Protein AF-A0A813LZS2-F1 (afdb_monomer_lite)

Organism: Polarella glacialis (NCBI:txid89957)

Structure (mmCIF, N/CA/C/O backbone):
data_AF-A0A813LZS2-F1
#
_entry.id   AF-A0A813LZS2-F1
#
loop_
_atom_site.group_PDB
_atom_site.id
_atom_site.type_symbol
_atom_site.label_atom_id
_atom_site.label_alt_id
_atom_site.label_comp_id
_atom_site.label_asym_id
_atom_site.label_entity_id
_atom_site.label_seq_id
_atom_site.pdbx_PDB_ins_code
_atom_site.Cartn_x
_atom_site.Cartn_y
_atom_site.Cartn_z
_atom_site.occupancy
_atom_site.B_iso_or_equiv
_atom_site.auth_seq_id
_atom_site.auth_comp_id
_atom_site.auth_asym_id
_atom_site.auth_atom_id
_atom_site.pdbx_PDB_model_num
ATOM 1 N N . GLN A 1 1 ? -30.091 51.915 21.809 1.00 53.81 1 GLN A N 1
ATOM 2 C CA . GLN A 1 1 ? -29.036 51.343 20.939 1.00 53.81 1 GLN A CA 1
ATOM 3 C C . GLN A 1 1 ? -28.231 50.218 21.604 1.00 53.81 1 GLN A C 1
ATOM 5 O O . GLN A 1 1 ? -27.895 49.275 20.907 1.00 53.81 1 GLN A O 1
ATOM 10 N N . GLN A 1 2 ? -27.993 50.216 22.926 1.00 44.44 2 GLN A N 1
ATOM 11 C CA . GLN A 1 2 ? -27.317 49.085 23.601 1.00 44.44 2 GLN A CA 1
ATOM 12 C C . GLN A 1 2 ? -28.156 47.794 23.728 1.00 44.44 2 GLN A C 1
ATOM 14 O O . GLN A 1 2 ? -27.587 46.711 23.781 1.00 44.44 2 GLN A O 1
ATOM 19 N N . GLN A 1 3 ? -29.492 47.869 23.704 1.00 44.66 3 GLN A N 1
ATOM 20 C CA . GLN A 1 3 ? -30.349 46.673 23.801 1.00 44.66 3 GLN A CA 1
ATOM 21 C C . GLN A 1 3 ? -30.484 45.876 22.489 1.00 44.66 3 GLN A C 1
ATOM 23 O O . GLN A 1 3 ? -30.820 44.698 22.532 1.00 44.66 3 GLN A O 1
ATOM 28 N N . GLN A 1 4 ? -30.169 46.464 21.329 1.00 48.25 4 GLN A N 1
ATOM 29 C CA . GLN A 1 4 ? -30.218 45.748 20.042 1.00 48.25 4 GLN A CA 1
ATOM 30 C C . GLN A 1 4 ? -28.981 44.874 19.785 1.00 48.25 4 GLN A C 1
ATOM 32 O O . GLN A 1 4 ? -29.069 43.916 19.024 1.00 48.25 4 GLN A O 1
ATOM 37 N N . TYR A 1 5 ? -27.855 45.132 20.459 1.00 46.12 5 TYR A N 1
ATOM 38 C CA . TYR A 1 5 ? -26.647 44.312 20.313 1.00 46.12 5 TYR A CA 1
ATOM 39 C C . TYR A 1 5 ? -26.724 42.973 21.065 1.00 46.12 5 TYR A C 1
ATOM 41 O O . TYR A 1 5 ? -26.114 41.999 20.632 1.00 46.12 5 TYR A O 1
ATOM 49 N N . GLN A 1 6 ? -27.507 42.879 22.146 1.00 48.16 6 GLN A N 1
ATOM 50 C CA . GLN A 1 6 ? -27.628 41.631 22.914 1.00 48.16 6 GLN A CA 1
ATOM 51 C C . GLN A 1 6 ? -28.519 40.579 22.239 1.00 48.16 6 GLN A C 1
ATOM 53 O O . GLN A 1 6 ? -28.281 39.386 22.413 1.00 48.16 6 GLN A O 1
ATOM 58 N N . GLN A 1 7 ? -29.487 40.981 21.410 1.00 49.16 7 GLN A N 1
ATOM 59 C CA . GLN A 1 7 ? -30.315 40.021 20.667 1.00 49.16 7 GLN A CA 1
ATOM 60 C C . GLN A 1 7 ? -29.602 39.408 19.454 1.00 49.16 7 GLN A C 1
ATOM 62 O O . GLN A 1 7 ? -29.970 38.320 19.019 1.00 49.16 7 GLN A O 1
ATOM 67 N N . GLN A 1 8 ? -28.547 40.040 18.932 1.00 47.62 8 GLN A N 1
ATOM 68 C CA . GLN A 1 8 ? -27.841 39.519 17.758 1.00 47.62 8 GLN A CA 1
ATOM 69 C C . GLN A 1 8 ? -26.833 38.405 18.103 1.00 47.62 8 GLN A C 1
ATOM 71 O O . GLN A 1 8 ? -26.522 37.576 17.248 1.00 47.62 8 GLN A O 1
ATOM 76 N N . GLN A 1 9 ? -26.392 38.304 19.364 1.00 47.56 9 GLN A N 1
ATOM 77 C CA . GLN A 1 9 ? -25.478 37.248 19.832 1.00 47.56 9 GLN A CA 1
ATOM 78 C C . GLN A 1 9 ? -26.157 35.908 20.162 1.00 47.56 9 GLN A C 1
ATOM 80 O O . GLN A 1 9 ? -25.471 34.894 20.253 1.00 47.56 9 GLN A O 1
ATOM 85 N N . GLN A 1 10 ? -27.488 35.858 20.284 1.00 49.31 10 GLN A N 1
ATOM 86 C CA . GLN A 1 10 ? -28.225 34.610 20.548 1.00 49.31 10 GLN A CA 1
ATOM 87 C C . GLN A 1 10 ? -28.621 33.833 19.280 1.00 49.31 10 GLN A C 1
ATOM 89 O O . GLN A 1 10 ? -29.252 32.785 19.376 1.00 49.31 10 GLN A O 1
ATOM 94 N N . SER A 1 11 ? -28.224 34.303 18.092 1.00 45.28 11 SER A N 1
ATOM 95 C CA . SER A 1 11 ? -28.520 33.638 16.812 1.00 45.28 11 SER A CA 1
ATOM 96 C C . SER A 1 11 ? -27.378 32.771 16.268 1.00 45.28 11 SER A C 1
ATOM 98 O O . SER A 1 11 ? -27.462 32.282 15.140 1.00 45.28 11 SER A O 1
ATOM 100 N N . ILE A 1 12 ? -26.318 32.532 17.056 1.00 51.19 12 ILE A N 1
ATOM 101 C CA . ILE A 1 12 ? -25.311 31.530 16.692 1.00 51.19 12 ILE A CA 1
ATOM 102 C C . ILE A 1 12 ? -25.979 30.159 16.791 1.00 51.19 12 ILE A C 1
ATOM 104 O O . ILE A 1 12 ? -26.155 29.587 17.8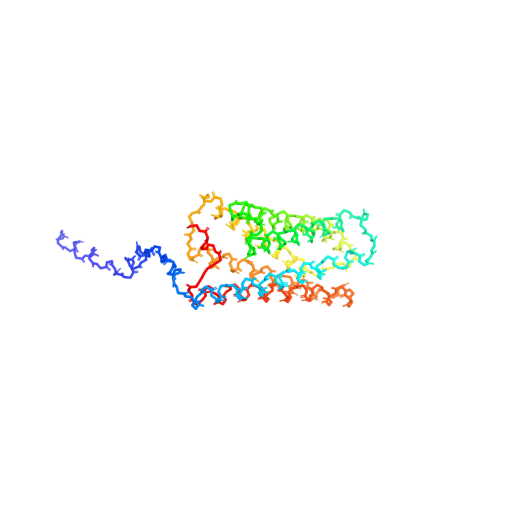63 1.00 51.19 12 ILE A O 1
ATOM 108 N N . SER A 1 13 ? -26.407 29.701 15.619 1.00 46.88 13 SER A N 1
ATOM 109 C CA . SER A 1 13 ? -27.117 28.462 15.360 1.00 46.88 13 SER A CA 1
ATOM 110 C C . SER A 1 13 ? -26.559 27.289 16.183 1.00 46.88 13 SER A C 1
ATOM 112 O O . SER A 1 13 ? -25.344 27.054 16.153 1.00 46.88 13 SER A O 1
ATOM 114 N N . PRO A 1 14 ? -27.410 26.483 16.850 1.00 48.38 14 PRO A N 1
ATOM 115 C CA . PRO A 1 14 ? -26.986 25.244 17.507 1.00 48.38 14 PRO A CA 1
ATOM 116 C C . PRO A 1 14 ? -26.311 24.244 16.544 1.00 48.38 14 PRO A C 1
ATOM 118 O O . PRO A 1 14 ? -25.670 23.298 16.995 1.00 48.38 14 PRO A O 1
ATOM 121 N N . ALA A 1 15 ? -26.354 24.488 15.227 1.00 46.78 15 ALA A N 1
ATOM 122 C CA . ALA A 1 15 ? -25.576 23.758 14.227 1.00 46.78 15 ALA A CA 1
ATOM 123 C C . ALA A 1 15 ? -24.044 23.903 14.389 1.00 46.78 15 ALA A C 1
ATOM 125 O O . ALA A 1 15 ? -23.313 22.983 14.032 1.00 46.78 15 ALA A O 1
ATOM 126 N N . LEU A 1 16 ? -23.542 25.008 14.961 1.00 44.19 16 LEU A N 1
ATOM 127 C CA . LEU A 1 16 ? -22.104 25.189 15.241 1.00 44.19 16 LEU A CA 1
ATOM 128 C C . LEU A 1 16 ? -21.673 24.556 16.575 1.00 44.19 16 LEU A C 1
ATOM 130 O O . LEU A 1 16 ? -20.536 24.104 16.701 1.00 44.19 16 LEU A O 1
ATOM 134 N N . LEU A 1 17 ? -22.590 24.440 17.540 1.00 45.09 17 LEU A N 1
ATOM 135 C CA . LEU A 1 17 ? -22.365 23.718 18.801 1.00 45.09 17 LEU A CA 1
ATOM 136 C C . LEU A 1 17 ? -22.471 22.190 18.636 1.00 45.09 17 LEU A C 1
ATOM 138 O O . LEU A 1 17 ? -21.839 21.451 19.387 1.00 45.09 17 LEU A O 1
ATOM 142 N N . GLY A 1 18 ? -23.176 21.706 17.607 1.00 39.19 18 GLY A N 1
ATOM 143 C CA . GLY A 1 18 ? -23.220 20.284 17.237 1.00 39.19 18 GLY A CA 1
ATOM 144 C C . GLY A 1 18 ? -21.894 19.715 16.708 1.00 39.19 18 GLY A C 1
ATOM 145 O O . GLY A 1 18 ? -21.723 18.501 16.661 1.00 39.19 18 GLY A O 1
ATOM 146 N N . LEU A 1 19 ? -20.925 20.568 16.351 1.00 42.09 19 LEU A N 1
ATOM 147 C CA . LEU A 1 19 ? -19.584 20.148 15.923 1.00 42.09 19 LEU A CA 1
ATOM 148 C C . LEU A 1 19 ? -18.563 20.078 17.071 1.00 42.09 19 LEU A C 1
ATOM 150 O O . LEU A 1 19 ? -17.468 19.560 16.858 1.00 42.09 19 LEU A O 1
ATOM 154 N N . SER A 1 20 ? -18.904 20.566 18.272 1.00 41.06 20 SER A N 1
ATOM 155 C CA . SER A 1 20 ? -17.979 20.657 19.416 1.00 41.06 20 SER A CA 1
ATOM 156 C C . SER A 1 20 ? -18.187 19.576 20.489 1.00 41.06 20 SER A C 1
ATOM 158 O O . SER A 1 20 ? -17.452 19.545 21.476 1.00 41.06 20 SER A O 1
ATOM 160 N N . ARG A 1 21 ? -19.151 18.670 20.300 1.00 41.66 21 ARG A N 1
ATOM 161 C CA . ARG A 1 21 ? -19.375 17.494 21.155 1.00 41.66 21 ARG A CA 1
ATOM 162 C C . ARG A 1 21 ? -19.548 16.238 20.302 1.00 41.66 21 ARG A C 1
ATOM 164 O O . ARG A 1 21 ? -20.554 15.548 20.369 1.00 41.66 21 ARG A O 1
ATOM 171 N N . MET A 1 22 ? -18.548 15.934 19.480 1.00 41.34 22 MET A N 1
ATOM 172 C CA . MET A 1 22 ? -18.275 14.525 19.206 1.00 41.34 22 MET A CA 1
ATOM 173 C C . MET A 1 22 ? -17.427 14.054 20.374 1.00 41.34 22 MET A C 1
ATOM 175 O O . MET A 1 22 ? -16.207 14.214 20.368 1.00 41.34 22 MET A O 1
ATOM 179 N N . GLU A 1 23 ? -18.095 13.551 21.412 1.00 42.69 23 GLU A N 1
ATOM 180 C CA . GLU A 1 23 ? -17.428 12.631 22.324 1.00 42.69 23 GLU A CA 1
ATOM 181 C C . GLU A 1 23 ? -16.717 11.571 21.469 1.00 42.69 23 GLU A C 1
ATOM 183 O O . GLU A 1 23 ? -17.233 11.209 20.403 1.00 42.69 23 GLU A O 1
ATOM 188 N N . PRO A 1 24 ? -15.516 11.114 21.858 1.00 42.81 24 PRO A N 1
ATOM 189 C CA . PRO A 1 24 ? -14.933 9.954 21.214 1.00 42.81 24 PRO A CA 1
ATOM 190 C C . PRO A 1 24 ? -15.978 8.842 21.316 1.00 42.81 24 PRO A C 1
ATOM 192 O O . PRO A 1 24 ? -16.276 8.382 22.415 1.00 42.81 24 PRO A O 1
ATOM 195 N N . GLU A 1 25 ? -16.595 8.469 20.191 1.00 49.25 25 GLU A N 1
ATOM 196 C CA . GLU A 1 25 ? -17.358 7.231 20.093 1.00 49.25 25 GLU A CA 1
ATOM 197 C C . GLU A 1 25 ? -16.343 6.123 20.357 1.00 49.25 25 GLU A C 1
ATOM 199 O O . GLU A 1 25 ? -15.643 5.659 19.459 1.00 49.25 25 GLU A O 1
ATOM 204 N N . ILE A 1 26 ? -16.182 5.785 21.634 1.00 52.28 26 ILE A N 1
ATOM 205 C CA . ILE A 1 26 ? -15.452 4.612 22.068 1.00 52.28 26 ILE A CA 1
ATOM 206 C C . ILE A 1 26 ? -16.232 3.463 21.448 1.00 52.28 26 ILE A C 1
ATOM 208 O O . ILE A 1 26 ? -17.396 3.233 21.789 1.00 52.28 26 ILE A O 1
ATOM 212 N N . TYR A 1 27 ? -15.617 2.819 20.460 1.00 53.81 27 TYR A N 1
ATOM 213 C CA . TYR A 1 27 ? -16.156 1.638 19.814 1.00 53.81 27 TYR A CA 1
ATOM 214 C C . TYR A 1 27 ? -16.632 0.677 20.907 1.00 53.81 27 TYR A C 1
ATOM 216 O O . TYR A 1 27 ? -15.846 0.282 21.766 1.00 53.81 27 TYR A O 1
ATOM 224 N N . LYS A 1 28 ? -17.929 0.340 20.922 1.00 53.88 28 LYS A N 1
ATOM 225 C CA . LYS A 1 28 ? -18.456 -0.691 21.825 1.00 53.88 28 LYS A CA 1
ATOM 226 C C . LYS A 1 28 ? -17.867 -2.029 21.386 1.00 53.88 28 LYS A C 1
ATOM 228 O O . LYS A 1 28 ? -18.427 -2.719 20.540 1.00 53.88 28 LYS A O 1
ATOM 233 N N . GLN A 1 29 ? -16.702 -2.350 21.934 1.00 55.56 29 GLN A N 1
ATOM 234 C CA . GLN A 1 29 ? -15.867 -3.495 21.571 1.00 55.56 29 GLN A CA 1
ATOM 235 C C . GLN A 1 29 ? -16.431 -4.835 22.086 1.00 55.56 29 GLN A C 1
ATOM 237 O O . GLN A 1 29 ? -15.907 -5.899 21.759 1.00 55.56 29 GLN A O 1
ATOM 242 N N . ASP A 1 30 ? -17.540 -4.778 22.831 1.00 63.59 30 ASP A N 1
ATOM 243 C CA . ASP A 1 30 ? -18.188 -5.919 23.482 1.00 63.59 30 ASP A CA 1
ATOM 244 C C . ASP A 1 30 ? -19.232 -6.637 22.609 1.00 63.59 30 ASP A C 1
ATOM 246 O O . ASP A 1 30 ? -19.851 -7.596 23.067 1.00 63.59 30 ASP A O 1
ATOM 250 N N . ASP A 1 31 ? -19.463 -6.205 21.362 1.00 80.19 31 ASP A N 1
ATOM 251 C CA . ASP A 1 31 ? -20.359 -6.927 20.451 1.00 80.19 31 ASP A CA 1
ATOM 252 C C . ASP A 1 31 ? -19.613 -8.093 19.757 1.00 80.19 31 ASP A C 1
ATOM 254 O O . ASP A 1 31 ? -18.766 -7.857 18.885 1.00 80.19 31 ASP A O 1
ATOM 258 N N . PRO A 1 32 ? -19.931 -9.367 20.067 1.00 83.94 32 PRO A N 1
ATOM 259 C CA . PRO A 1 32 ? -19.298 -10.525 19.432 1.00 83.94 32 PRO A CA 1
ATOM 260 C C . PRO A 1 32 ? -19.588 -10.625 17.924 1.00 83.94 32 PRO A C 1
ATOM 262 O O . PRO A 1 32 ? -18.878 -11.324 17.194 1.00 83.94 32 PRO A O 1
ATOM 265 N N . ALA A 1 33 ? -20.629 -9.962 17.413 1.00 85.69 33 ALA A N 1
ATOM 266 C CA . ALA A 1 33 ? -20.834 -9.822 15.974 1.00 85.69 33 ALA A CA 1
ATOM 267 C C . ALA A 1 33 ? -19.817 -8.849 15.357 1.00 85.69 33 ALA A C 1
ATOM 269 O O . ALA A 1 33 ? -19.267 -9.147 14.295 1.00 85.69 33 ALA A O 1
ATOM 270 N N . MET A 1 34 ? -19.515 -7.741 16.041 1.00 84.44 34 MET A N 1
ATOM 271 C CA . MET A 1 34 ? -18.517 -6.764 15.599 1.00 84.44 34 MET A CA 1
ATOM 272 C C . MET A 1 34 ? -17.102 -7.346 15.630 1.00 84.44 34 MET A C 1
ATOM 274 O O . MET A 1 34 ? -16.354 -7.162 14.676 1.00 84.44 34 MET A O 1
ATOM 278 N N . GLN A 1 35 ? -16.756 -8.127 16.658 1.00 83.31 35 GLN A N 1
ATOM 279 C CA . GLN A 1 35 ? -15.462 -8.821 16.721 1.00 83.31 35 GLN A CA 1
ATOM 280 C C . GLN A 1 35 ? -15.278 -9.808 15.560 1.00 83.31 35 GLN A C 1
ATOM 282 O O . GLN A 1 35 ? -14.237 -9.814 14.910 1.00 83.31 35 GLN A O 1
ATOM 287 N N . ARG A 1 36 ? -16.308 -10.605 15.236 1.00 86.06 36 ARG A N 1
ATOM 288 C CA . ARG A 1 36 ? -16.253 -11.523 14.084 1.00 86.06 36 ARG A CA 1
ATOM 289 C C . ARG A 1 36 ? -16.102 -10.783 12.762 1.00 86.06 36 ARG A C 1
ATOM 291 O O . ARG A 1 36 ? -15.331 -11.220 11.911 1.00 86.06 36 ARG A O 1
ATOM 298 N N . LEU A 1 37 ? -16.833 -9.683 12.590 1.00 86.25 37 LEU A N 1
ATOM 299 C CA . LEU A 1 37 ? -16.716 -8.841 11.405 1.00 86.25 37 LEU A CA 1
ATOM 300 C C . LEU A 1 37 ? -15.306 -8.251 11.279 1.00 86.25 37 LEU A C 1
ATOM 302 O O . LEU A 1 37 ? -14.751 -8.265 10.185 1.00 86.25 37 LEU A O 1
ATOM 306 N N . HIS A 1 38 ? -14.739 -7.771 12.387 1.00 85.31 38 HIS A N 1
ATOM 307 C CA . HIS A 1 38 ? -13.380 -7.237 12.457 1.00 85.31 38 HIS A CA 1
ATOM 308 C C . HIS A 1 38 ? -12.366 -8.278 11.971 1.00 85.31 38 HIS A C 1
ATOM 310 O O . HIS A 1 38 ? -11.706 -8.062 10.961 1.00 85.31 38 HIS A O 1
ATOM 316 N N . THR A 1 39 ? -12.379 -9.480 12.555 1.00 84.88 39 THR A N 1
ATOM 317 C CA . THR A 1 39 ? -11.496 -10.580 12.134 1.00 84.88 39 THR A CA 1
ATOM 318 C C . THR A 1 39 ? -11.666 -10.957 10.659 1.00 84.88 39 THR A C 1
ATOM 320 O O . THR A 1 39 ? -10.684 -11.206 9.965 1.00 84.88 39 THR A O 1
ATOM 323 N N . GLN A 1 40 ? -12.902 -11.011 10.153 1.00 89.06 40 GLN A N 1
ATOM 324 C CA . GLN A 1 40 ? -13.149 -11.316 8.740 1.00 89.06 40 GLN A CA 1
ATOM 325 C C . GLN A 1 40 ? -12.559 -10.249 7.816 1.00 89.06 40 GLN A C 1
ATOM 327 O O . GLN A 1 40 ? -11.939 -10.589 6.808 1.00 89.06 40 GLN A O 1
ATOM 332 N N . VAL A 1 41 ? -12.741 -8.972 8.155 1.00 90.06 41 VAL A N 1
ATOM 333 C CA . VAL A 1 41 ? -12.199 -7.854 7.378 1.00 90.06 41 VAL A CA 1
ATOM 334 C C . VAL A 1 41 ? -10.675 -7.846 7.424 1.00 90.06 41 VAL A C 1
ATOM 336 O O . VAL A 1 41 ? -10.063 -7.705 6.367 1.00 90.06 41 VAL A O 1
ATOM 339 N N . ASP A 1 42 ? -10.069 -8.076 8.590 1.00 86.50 42 ASP A N 1
ATOM 340 C CA . ASP A 1 42 ? -8.615 -8.179 8.751 1.00 86.50 42 ASP A CA 1
ATOM 341 C C . ASP A 1 42 ? -8.029 -9.257 7.835 1.00 86.50 42 ASP A C 1
ATOM 343 O O . ASP A 1 42 ? -7.064 -9.003 7.113 1.00 86.50 42 ASP A O 1
ATOM 347 N N . ILE A 1 43 ? -8.646 -10.445 7.806 1.00 89.94 43 ILE A N 1
ATOM 348 C CA . ILE A 1 43 ? -8.212 -11.556 6.948 1.00 89.94 43 ILE A CA 1
ATOM 349 C C . ILE A 1 43 ? -8.302 -11.166 5.471 1.00 89.94 43 ILE A C 1
ATOM 351 O O . ILE A 1 43 ? -7.337 -11.348 4.729 1.00 89.94 43 ILE A O 1
ATOM 355 N N . VAL A 1 44 ? -9.440 -10.620 5.029 1.00 93.75 44 VAL A N 1
ATOM 356 C CA . VAL A 1 44 ? -9.628 -10.236 3.621 1.00 93.75 44 VAL A CA 1
ATOM 357 C C . VAL A 1 44 ? -8.636 -9.146 3.224 1.00 93.75 44 VAL A C 1
ATOM 359 O O . VAL A 1 44 ? -7.991 -9.265 2.181 1.00 93.75 44 VAL A O 1
ATOM 362 N N . MET A 1 45 ? -8.473 -8.119 4.059 1.00 93.19 45 MET A N 1
ATOM 363 C CA . MET A 1 45 ? -7.539 -7.024 3.817 1.00 93.19 45 MET A CA 1
ATOM 364 C C . MET A 1 45 ? -6.102 -7.538 3.716 1.00 93.19 45 MET A C 1
ATOM 366 O O . MET A 1 45 ? -5.400 -7.218 2.758 1.00 93.19 45 MET A O 1
ATOM 370 N N . LEU A 1 46 ? -5.683 -8.390 4.651 1.00 92.25 46 LEU A N 1
ATOM 371 C CA . LEU A 1 46 ? -4.345 -8.964 4.677 1.00 92.25 46 LEU A CA 1
ATOM 372 C C . LEU A 1 46 ? -4.066 -9.850 3.456 1.00 92.25 46 LEU A C 1
ATOM 374 O O . LEU A 1 46 ? -3.001 -9.733 2.844 1.00 92.25 46 LEU A O 1
ATOM 378 N N . CYS A 1 47 ? -5.004 -10.723 3.080 1.00 95.62 47 CYS A N 1
ATOM 379 C CA . CYS A 1 47 ? -4.876 -11.556 1.886 1.00 95.62 47 CYS A CA 1
ATOM 380 C C . CYS A 1 47 ? -4.776 -10.698 0.620 1.00 95.62 47 CYS A C 1
ATOM 382 O O . CYS A 1 47 ? -3.917 -10.947 -0.227 1.00 95.62 47 CYS A O 1
ATOM 384 N N . ALA A 1 48 ? -5.616 -9.667 0.514 1.00 97.06 48 ALA A N 1
ATOM 385 C CA . ALA A 1 48 ? -5.621 -8.754 -0.617 1.00 97.06 48 ALA A CA 1
ATOM 386 C C . ALA A 1 48 ? -4.298 -7.975 -0.714 1.00 97.06 48 ALA A C 1
ATOM 388 O O . ALA A 1 48 ? -3.656 -7.973 -1.760 1.00 97.06 48 ALA A O 1
ATOM 389 N N . TRP A 1 49 ? -3.814 -7.392 0.382 1.00 95.56 49 TRP A N 1
ATOM 390 C CA . TRP A 1 49 ? -2.553 -6.644 0.386 1.00 95.56 49 TRP A CA 1
ATOM 391 C C . TRP A 1 49 ? -1.322 -7.528 0.202 1.00 95.56 49 TRP A C 1
ATOM 393 O O . TRP A 1 49 ? -0.370 -7.109 -0.450 1.00 95.56 49 TRP A O 1
ATOM 403 N N . THR A 1 50 ? -1.359 -8.775 0.673 1.00 96.69 50 THR A N 1
ATOM 404 C CA . THR A 1 50 ? -0.298 -9.753 0.398 1.00 96.69 50 THR A CA 1
ATOM 405 C C . THR A 1 50 ? -0.264 -10.110 -1.086 1.00 96.69 50 THR A C 1
ATOM 407 O O . THR A 1 50 ? 0.798 -10.073 -1.705 1.00 96.69 50 THR A O 1
ATOM 410 N N . LYS A 1 51 ? -1.421 -10.410 -1.692 1.00 96.88 51 LYS A N 1
ATOM 411 C CA . LYS A 1 51 ? -1.507 -10.672 -3.135 1.00 96.88 51 LYS A CA 1
ATOM 412 C C . LYS A 1 51 ? -1.056 -9.461 -3.952 1.00 96.88 51 LYS A C 1
ATOM 414 O O . LYS A 1 51 ? -0.311 -9.626 -4.912 1.00 96.88 51 LYS A O 1
ATOM 419 N N . SER A 1 52 ? -1.461 -8.264 -3.535 1.00 96.75 52 SER A N 1
ATOM 420 C CA . SER A 1 52 ? -1.050 -7.002 -4.145 1.00 96.75 52 SER A CA 1
ATOM 421 C C . SER A 1 52 ? 0.472 -6.820 -4.115 1.00 96.75 52 SER A C 1
ATOM 423 O O . SER A 1 52 ? 1.067 -6.557 -5.160 1.00 96.75 52 SER A O 1
ATOM 425 N N . GLY A 1 53 ? 1.118 -7.059 -2.968 1.00 94.62 53 GLY A N 1
ATOM 426 C CA . GLY A 1 53 ? 2.576 -6.991 -2.833 1.00 94.62 53 GLY A CA 1
ATOM 427 C C . GLY A 1 53 ? 3.323 -8.056 -3.648 1.00 94.62 53 GLY A C 1
ATOM 428 O O . GLY A 1 53 ? 4.351 -7.754 -4.252 1.00 94.62 53 GLY A O 1
ATOM 429 N N . LEU A 1 54 ? 2.792 -9.285 -3.726 1.00 94.62 54 LEU A N 1
ATOM 430 C CA . LEU A 1 54 ? 3.354 -10.356 -4.561 1.00 94.62 54 LEU A CA 1
ATOM 431 C C . LEU A 1 54 ? 3.290 -10.010 -6.052 1.00 94.62 54 LEU A C 1
ATOM 433 O O . LEU A 1 54 ? 4.269 -10.197 -6.771 1.00 94.62 54 LEU A O 1
ATOM 437 N N . ASP A 1 55 ? 2.161 -9.475 -6.509 1.00 93.44 55 ASP A N 1
ATOM 438 C CA . ASP A 1 55 ? 2.021 -9.012 -7.887 1.00 93.44 55 ASP A CA 1
ATOM 439 C C . ASP A 1 55 ? 2.933 -7.817 -8.160 1.00 93.44 55 ASP A C 1
ATOM 441 O O . ASP A 1 55 ? 3.584 -7.758 -9.193 1.00 93.44 55 ASP A O 1
ATOM 445 N N . PHE A 1 56 ? 3.045 -6.880 -7.221 1.00 90.44 56 PHE A N 1
ATOM 446 C CA . PHE A 1 56 ? 3.910 -5.715 -7.373 1.00 90.44 56 PHE A CA 1
ATOM 447 C C . PHE A 1 56 ? 5.381 -6.105 -7.598 1.00 90.44 56 PHE A C 1
ATOM 449 O O . PHE A 1 56 ? 6.039 -5.554 -8.483 1.00 90.44 56 PHE A O 1
ATOM 456 N N . ILE A 1 57 ? 5.891 -7.077 -6.832 1.00 90.44 57 ILE A N 1
ATOM 457 C CA . ILE A 1 57 ? 7.294 -7.508 -6.916 1.00 90.44 57 ILE A CA 1
ATOM 458 C C . ILE A 1 57 ? 7.562 -8.491 -8.069 1.00 90.44 57 ILE A C 1
ATOM 460 O O . ILE A 1 57 ? 8.700 -8.598 -8.532 1.00 90.44 57 ILE A O 1
ATOM 464 N N . ALA A 1 58 ? 6.540 -9.198 -8.562 1.00 88.94 58 ALA A N 1
ATOM 465 C CA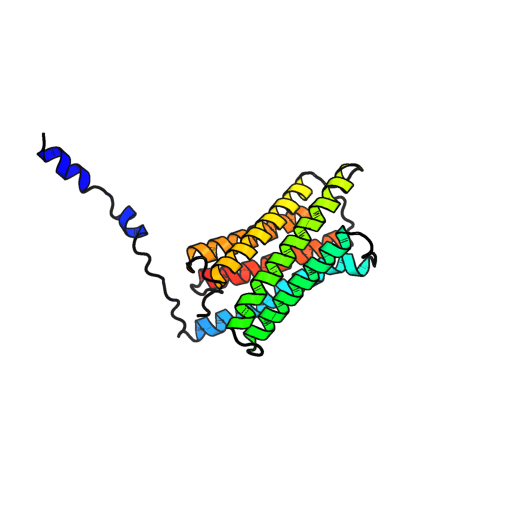 . ALA A 1 58 ? 6.699 -10.267 -9.547 1.00 88.94 58 ALA A CA 1
ATOM 466 C C . ALA A 1 58 ? 7.443 -9.848 -10.834 1.00 88.94 58 ALA A C 1
ATOM 468 O O . ALA A 1 58 ? 8.384 -10.555 -11.199 1.00 88.94 58 ALA A O 1
ATOM 469 N N . PRO A 1 59 ? 7.147 -8.703 -11.488 1.00 82.25 59 PRO A N 1
ATOM 470 C CA . PRO A 1 59 ? 7.864 -8.292 -12.697 1.00 82.25 59 PRO A CA 1
ATOM 471 C C . PRO A 1 59 ? 9.353 -8.046 -12.447 1.00 82.25 59 PRO A C 1
ATOM 473 O O . PRO A 1 59 ? 10.186 -8.337 -13.302 1.00 82.25 59 PRO A O 1
ATOM 476 N N . VAL A 1 60 ? 9.706 -7.561 -11.254 1.00 83.25 60 VAL A N 1
ATOM 477 C CA . VAL A 1 60 ? 11.102 -7.328 -10.866 1.00 83.25 60 VAL A CA 1
ATOM 478 C C . VAL A 1 60 ? 11.847 -8.654 -10.697 1.00 83.25 60 VAL A C 1
ATOM 480 O O . VAL A 1 60 ? 12.989 -8.782 -11.133 1.00 83.25 60 VAL A O 1
ATOM 483 N N . ILE A 1 61 ? 11.192 -9.660 -10.110 1.00 83.81 61 ILE A N 1
ATOM 484 C CA . ILE A 1 61 ? 11.772 -10.993 -9.899 1.00 83.81 61 ILE A CA 1
ATOM 485 C C . ILE A 1 61 ? 11.902 -11.754 -11.224 1.00 83.81 61 ILE A C 1
ATOM 487 O O . ILE A 1 61 ? 12.950 -12.335 -11.494 1.00 83.81 61 ILE A O 1
ATOM 491 N N . TRP A 1 62 ? 10.860 -11.754 -12.060 1.00 82.44 62 TRP A N 1
ATOM 492 C CA . TRP A 1 62 ? 10.848 -12.513 -13.315 1.00 82.44 62 TRP A CA 1
ATOM 493 C C . TRP A 1 62 ? 11.835 -11.986 -14.347 1.00 82.44 62 TRP A C 1
ATOM 495 O O . TRP A 1 62 ? 12.445 -12.780 -15.059 1.00 82.44 62 TRP A O 1
ATOM 505 N N . ASN A 1 63 ? 12.028 -10.667 -14.402 1.00 73.31 63 ASN A N 1
ATOM 506 C CA . ASN A 1 63 ? 12.996 -10.064 -15.312 1.00 73.31 63 ASN A CA 1
ATOM 507 C C . ASN A 1 63 ? 14.451 -10.310 -14.878 1.00 73.31 63 ASN A C 1
ATOM 509 O O . ASN A 1 63 ? 15.365 -9.988 -15.634 1.00 73.31 63 ASN A O 1
ATOM 513 N N . GLY A 1 64 ? 14.684 -10.859 -13.676 1.00 62.84 64 GLY A N 1
ATOM 514 C CA . GLY A 1 64 ? 15.996 -11.306 -13.192 1.00 62.84 64 GLY A CA 1
ATOM 515 C C . GLY A 1 64 ? 17.051 -10.207 -13.022 1.00 62.84 64 GLY A C 1
ATOM 516 O O . GLY A 1 64 ? 18.158 -10.495 -12.576 1.00 62.84 64 GLY A O 1
ATOM 517 N N . ASN A 1 65 ? 16.729 -8.955 -13.353 1.00 63.88 65 ASN A N 1
ATOM 518 C CA . ASN A 1 65 ? 17.675 -7.850 -13.406 1.00 63.88 65 ASN A CA 1
ATOM 519 C C . ASN A 1 65 ? 17.479 -6.887 -12.226 1.00 63.88 65 ASN A C 1
ATOM 521 O O . ASN A 1 65 ? 16.863 -5.822 -12.343 1.00 63.88 65 ASN A O 1
ATOM 525 N N . LEU A 1 66 ? 18.020 -7.284 -11.073 1.00 67.50 66 LEU A N 1
ATOM 526 C CA . LEU A 1 66 ? 18.114 -6.444 -9.873 1.00 67.50 66 LEU A CA 1
ATOM 527 C C . LEU A 1 66 ? 19.313 -5.481 -9.908 1.00 67.50 66 LEU A C 1
ATOM 529 O O . LEU A 1 66 ? 19.490 -4.711 -8.967 1.00 67.50 66 LEU A O 1
ATOM 533 N N . GLU A 1 67 ? 20.138 -5.509 -10.960 1.00 67.06 67 GLU A N 1
ATOM 534 C CA . GLU A 1 67 ? 21.372 -4.713 -11.034 1.00 67.06 67 GLU A CA 1
ATOM 535 C C . GLU A 1 67 ? 21.090 -3.208 -11.194 1.00 67.06 67 GLU A C 1
ATOM 537 O O . GLU A 1 67 ? 21.925 -2.371 -10.853 1.00 67.06 67 GLU A O 1
ATOM 542 N N . GLY A 1 68 ? 19.891 -2.842 -11.661 1.00 77.25 68 GLY A N 1
ATOM 543 C CA . GLY A 1 68 ? 19.445 -1.454 -11.746 1.00 77.25 68 GLY A CA 1
ATOM 544 C C . GLY A 1 68 ? 18.964 -0.896 -10.403 1.00 77.25 68 GLY A C 1
ATOM 545 O O . GLY A 1 68 ? 18.114 -1.494 -9.741 1.00 77.25 68 GLY A O 1
ATOM 546 N N . THR A 1 69 ? 19.417 0.312 -10.045 1.00 83.62 69 THR A N 1
ATOM 547 C CA . THR A 1 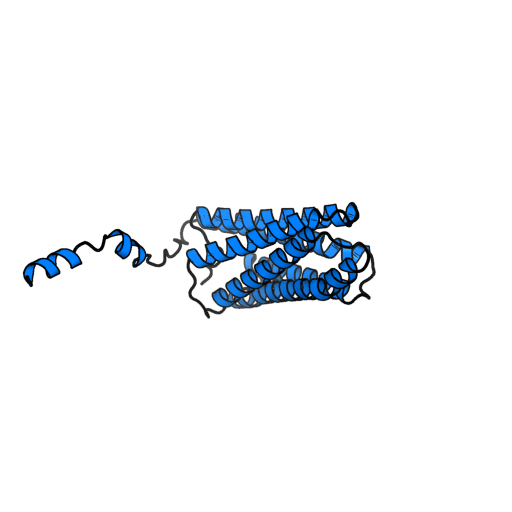69 ? 19.002 1.028 -8.820 1.00 83.62 69 THR A CA 1
ATOM 548 C C . THR A 1 69 ? 17.479 1.113 -8.671 1.00 83.62 69 THR A C 1
ATOM 550 O O . THR A 1 69 ? 16.962 0.956 -7.569 1.00 83.62 69 THR A O 1
ATOM 553 N N . SER A 1 70 ? 16.744 1.313 -9.772 1.00 85.25 70 SER A N 1
ATOM 554 C CA . SER A 1 70 ? 15.275 1.323 -9.747 1.00 85.25 70 SER A CA 1
ATOM 555 C C . SER A 1 70 ? 14.682 -0.049 -9.398 1.00 85.25 70 SER A C 1
ATOM 557 O O . SER A 1 70 ? 13.886 -0.146 -8.463 1.00 85.25 70 SER A O 1
ATOM 559 N N . SER A 1 71 ? 15.123 -1.118 -10.069 1.00 86.44 71 SER A N 1
ATOM 560 C CA . SER A 1 71 ? 14.680 -2.491 -9.795 1.00 86.44 71 SER A CA 1
ATOM 561 C C . SER A 1 71 ? 14.943 -2.889 -8.343 1.00 86.44 71 SER A C 1
ATOM 563 O O . SER A 1 71 ? 14.064 -3.447 -7.688 1.00 86.44 71 SER A O 1
ATOM 565 N N . ALA A 1 72 ? 16.117 -2.551 -7.801 1.00 89.50 72 ALA A N 1
ATOM 566 C CA . ALA A 1 72 ? 16.452 -2.819 -6.405 1.00 89.50 72 ALA A CA 1
ATOM 567 C C . ALA A 1 72 ? 15.531 -2.068 -5.424 1.00 89.50 72 ALA A C 1
ATOM 569 O O . ALA A 1 72 ? 15.098 -2.637 -4.418 1.00 89.50 72 ALA A O 1
ATOM 570 N N . LEU A 1 73 ? 15.188 -0.810 -5.719 1.00 92.31 73 LEU A N 1
ATOM 571 C CA . LEU A 1 73 ? 14.259 -0.013 -4.912 1.00 92.31 73 LEU A CA 1
ATOM 572 C C . LEU A 1 73 ? 12.821 -0.545 -4.987 1.00 92.31 73 LEU A C 1
ATOM 574 O O . LEU A 1 73 ? 12.159 -0.640 -3.953 1.00 92.31 73 LEU A O 1
ATOM 578 N N . MET A 1 74 ? 12.350 -0.954 -6.168 1.00 90.88 74 MET A N 1
ATOM 579 C CA . MET A 1 74 ? 11.041 -1.601 -6.321 1.00 90.88 74 MET A CA 1
ATOM 580 C C . MET A 1 74 ? 10.990 -2.944 -5.581 1.00 90.88 74 MET A C 1
ATOM 582 O O . MET A 1 74 ? 10.046 -3.192 -4.833 1.00 90.88 74 MET A O 1
ATOM 586 N N . ALA A 1 75 ? 12.025 -3.781 -5.705 1.00 92.00 75 ALA A N 1
ATOM 587 C CA . ALA A 1 75 ? 12.125 -5.031 -4.952 1.00 92.00 75 ALA A CA 1
ATOM 588 C C . ALA A 1 75 ? 12.112 -4.782 -3.438 1.00 92.00 75 ALA A C 1
ATOM 590 O O . ALA A 1 75 ? 11.356 -5.426 -2.712 1.00 92.00 75 ALA A O 1
ATOM 591 N N . SER A 1 76 ? 12.893 -3.806 -2.966 1.00 94.19 76 SER A N 1
ATOM 592 C CA . SER A 1 76 ? 12.932 -3.421 -1.550 1.00 94.19 76 SER A CA 1
ATOM 593 C C . SER A 1 76 ? 11.564 -2.954 -1.057 1.00 94.19 76 SER A C 1
ATOM 595 O O . SER A 1 76 ? 11.135 -3.354 0.023 1.00 94.19 76 SER A O 1
ATOM 597 N N . SER A 1 77 ? 10.849 -2.167 -1.866 1.00 95.00 77 SER A N 1
ATOM 598 C CA . SER A 1 77 ? 9.481 -1.744 -1.566 1.00 95.00 77 SER A CA 1
ATOM 599 C C . SER A 1 77 ? 8.538 -2.939 -1.399 1.00 95.00 77 SER A C 1
ATOM 601 O O . SER A 1 77 ? 7.865 -3.048 -0.373 1.00 95.00 77 SER A O 1
ATOM 603 N N . GLY A 1 78 ? 8.554 -3.884 -2.345 1.00 94.12 78 GLY A N 1
ATOM 604 C CA . GLY A 1 78 ? 7.739 -5.098 -2.273 1.00 94.12 78 GLY A CA 1
ATOM 605 C C . GLY A 1 78 ? 8.069 -5.969 -1.056 1.00 94.12 78 GLY A C 1
ATOM 606 O O . GLY A 1 78 ? 7.165 -6.424 -0.359 1.00 94.12 78 GLY A O 1
ATOM 607 N N . VAL A 1 79 ? 9.355 -6.152 -0.741 1.00 95.31 79 VAL A N 1
ATOM 608 C CA . VAL A 1 79 ? 9.796 -6.919 0.438 1.00 95.31 79 VAL A CA 1
ATOM 609 C C . VAL A 1 79 ? 9.336 -6.260 1.736 1.00 95.31 79 VAL A C 1
ATOM 611 O O . VAL A 1 79 ? 8.791 -6.940 2.603 1.00 95.31 79 VAL A O 1
ATOM 614 N N . LEU A 1 80 ? 9.522 -4.945 1.877 1.00 96.56 80 LEU A N 1
ATOM 615 C CA . LEU A 1 80 ? 9.111 -4.202 3.071 1.00 96.56 80 LEU A CA 1
ATOM 616 C C . LEU A 1 80 ? 7.593 -4.229 3.257 1.00 96.56 80 LEU A C 1
ATOM 618 O O . LEU A 1 80 ? 7.110 -4.409 4.374 1.00 96.56 80 LEU A O 1
ATOM 622 N N . TRP A 1 81 ? 6.837 -4.121 2.168 1.00 95.25 81 TRP A N 1
ATOM 623 C CA . TRP A 1 81 ? 5.391 -4.280 2.203 1.00 95.25 81 TRP A CA 1
ATOM 624 C C . TRP A 1 81 ? 4.997 -5.668 2.703 1.00 95.25 81 TRP A C 1
ATOM 626 O O . TRP A 1 81 ? 4.263 -5.770 3.690 1.00 95.25 81 TRP A O 1
ATOM 636 N N . LEU A 1 82 ? 5.503 -6.731 2.073 1.00 96.06 82 LEU A N 1
ATOM 637 C CA . LEU A 1 82 ? 5.191 -8.111 2.453 1.00 96.06 82 LEU A CA 1
ATOM 638 C C . LEU A 1 82 ? 5.613 -8.417 3.894 1.00 96.06 82 LEU A C 1
ATOM 640 O O . LEU A 1 82 ? 4.884 -9.102 4.609 1.00 96.06 82 LEU A O 1
ATOM 644 N N . ALA A 1 83 ? 6.735 -7.859 4.352 1.00 95.25 83 ALA A N 1
ATOM 645 C CA . ALA A 1 83 ? 7.140 -7.921 5.752 1.00 95.25 83 ALA A CA 1
ATOM 646 C C . ALA A 1 83 ? 6.109 -7.240 6.667 1.00 95.25 83 ALA A C 1
ATOM 648 O O . ALA A 1 83 ? 5.757 -7.797 7.703 1.00 95.25 83 ALA A O 1
ATOM 649 N N . GLY A 1 84 ? 5.576 -6.080 6.271 1.00 92.56 84 GLY A N 1
ATOM 650 C CA . GLY A 1 84 ? 4.479 -5.417 6.978 1.00 92.56 84 GLY A CA 1
ATOM 651 C C . GLY A 1 84 ? 3.238 -6.305 7.076 1.00 92.56 84 GLY A C 1
ATOM 652 O O . GLY A 1 84 ? 2.742 -6.522 8.177 1.00 92.56 84 GLY A O 1
ATOM 653 N N . CYS A 1 85 ? 2.807 -6.916 5.966 1.00 92.81 85 CYS A N 1
ATOM 654 C CA . CYS A 1 85 ? 1.706 -7.888 5.962 1.00 92.81 85 CY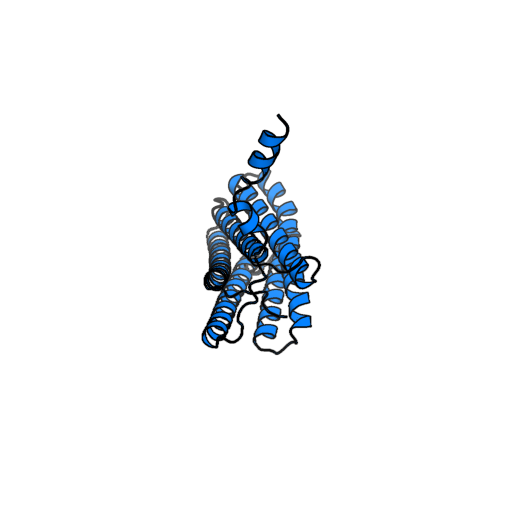S A CA 1
ATOM 655 C C . CYS A 1 85 ? 1.983 -9.078 6.892 1.00 92.81 85 CYS A C 1
ATOM 657 O O . CYS A 1 85 ? 1.113 -9.486 7.657 1.00 92.81 85 CYS A O 1
ATOM 659 N N . PHE A 1 86 ? 3.200 -9.622 6.876 1.00 92.44 86 PHE A N 1
ATOM 660 C CA . PHE A 1 86 ? 3.584 -10.725 7.753 1.00 92.44 86 PHE A CA 1
ATOM 661 C C . PHE A 1 86 ? 3.543 -10.338 9.239 1.00 92.44 86 PHE A C 1
ATOM 663 O O . PHE A 1 86 ? 3.066 -11.116 10.066 1.00 92.44 86 PHE A O 1
ATOM 670 N N . VAL A 1 87 ? 3.988 -9.129 9.590 1.00 89.88 87 VAL A N 1
ATOM 671 C CA . VAL A 1 87 ? 3.874 -8.601 10.957 1.00 89.88 87 VAL A CA 1
ATOM 672 C C . VAL A 1 87 ? 2.404 -8.455 11.353 1.00 89.88 87 VAL A C 1
ATOM 674 O O . VAL A 1 87 ? 2.034 -8.905 12.436 1.00 89.88 87 VAL A O 1
ATOM 677 N N . THR A 1 88 ? 1.553 -7.908 10.477 1.00 86.12 88 THR A N 1
ATOM 678 C CA . THR A 1 88 ? 0.102 -7.817 10.712 1.00 86.12 88 THR A CA 1
ATOM 679 C C . THR A 1 88 ? -0.506 -9.197 10.950 1.00 86.12 88 THR A C 1
ATOM 681 O O . THR A 1 88 ? -1.208 -9.387 11.936 1.00 86.12 88 THR A O 1
ATOM 684 N N . PHE A 1 89 ? -0.172 -10.186 10.115 1.00 88.12 89 PHE A N 1
ATOM 685 C CA . PHE A 1 89 ? -0.612 -11.570 10.293 1.00 88.12 89 PHE A CA 1
ATOM 686 C C . PHE A 1 89 ? -0.236 -12.111 11.673 1.00 88.12 89 PHE A C 1
ATOM 688 O O . PHE A 1 89 ? -1.102 -12.576 12.412 1.00 88.12 89 PHE A O 1
ATOM 695 N N . CYS A 1 90 ? 1.048 -12.014 12.035 1.00 86.81 90 CYS A N 1
ATOM 696 C CA . CYS A 1 90 ? 1.551 -12.490 13.320 1.00 86.81 90 CYS A CA 1
ATOM 697 C C . CYS A 1 90 ? 0.833 -11.821 14.500 1.00 86.81 90 CYS A C 1
ATOM 699 O O . CYS A 1 90 ? 0.614 -12.470 15.522 1.00 86.81 90 CYS A O 1
ATOM 701 N N . ALA A 1 91 ? 0.460 -10.546 14.365 1.00 82.81 91 ALA A N 1
ATOM 702 C CA . ALA A 1 91 ? -0.310 -9.822 15.370 1.00 82.81 91 ALA A CA 1
ATOM 703 C C . ALA A 1 91 ? -1.745 -10.353 15.480 1.00 82.81 91 ALA A C 1
ATOM 705 O O . ALA A 1 91 ? -2.204 -10.652 16.581 1.00 82.81 91 ALA A O 1
ATOM 706 N N . SER A 1 92 ? -2.426 -10.545 14.345 1.00 79.12 92 SER A N 1
ATOM 707 C CA . SER A 1 92 ? -3.801 -11.055 14.293 1.00 79.12 92 SER A CA 1
ATOM 708 C C . SER A 1 92 ? -3.930 -12.474 14.855 1.00 79.12 92 SER A C 1
ATOM 710 O O . SER A 1 92 ? -4.952 -12.804 15.452 1.00 79.12 92 SER A O 1
ATOM 712 N N . VAL A 1 93 ? -2.895 -13.311 14.713 1.00 82.12 93 VAL A N 1
ATOM 713 C CA . VAL A 1 93 ? -2.850 -14.663 15.306 1.00 82.12 93 VAL A CA 1
ATOM 714 C C . VAL A 1 93 ? -2.162 -14.716 16.678 1.00 82.12 93 VAL A C 1
ATOM 716 O O . VAL A 1 93 ? -1.879 -15.803 17.176 1.00 82.12 93 VAL A O 1
ATOM 719 N N . GLN A 1 94 ? -1.891 -13.560 17.296 1.00 81.50 94 GLN A N 1
ATOM 720 C CA . GLN A 1 94 ? -1.308 -13.432 18.641 1.00 81.50 94 GLN A CA 1
ATOM 721 C C . GLN A 1 94 ? 0.081 -14.083 18.816 1.00 81.50 94 GLN A C 1
ATOM 723 O O . GLN A 1 94 ? 0.487 -14.403 19.932 1.00 81.50 94 GLN A O 1
ATOM 728 N N . LEU A 1 95 ? 0.848 -14.251 17.733 1.00 80.38 95 LEU A N 1
ATOM 729 C CA . LEU A 1 95 ? 2.236 -14.736 17.789 1.00 80.38 95 LEU A CA 1
ATOM 730 C C . LEU A 1 95 ? 3.208 -13.663 18.296 1.00 80.38 95 LEU A C 1
ATOM 732 O O . LEU A 1 95 ? 4.253 -13.984 18.861 1.00 80.38 95 LEU A O 1
ATOM 736 N N . ILE A 1 96 ? 2.870 -12.389 18.098 1.00 79.69 96 ILE A N 1
ATOM 737 C CA . ILE A 1 96 ? 3.608 -11.240 18.623 1.00 79.69 96 ILE A CA 1
ATOM 738 C C . ILE A 1 96 ? 2.662 -10.348 19.426 1.00 79.69 96 ILE A C 1
ATOM 740 O O . ILE A 1 96 ? 1.512 -10.137 19.047 1.00 79.69 96 ILE A O 1
ATOM 744 N N . HIS A 1 97 ? 3.145 -9.819 20.550 1.00 72.31 97 HIS A N 1
ATOM 745 C CA . HIS A 1 97 ? 2.353 -8.938 21.407 1.00 72.31 97 HIS A CA 1
ATOM 746 C C . HIS A 1 97 ? 2.050 -7.611 20.690 1.00 72.31 97 HIS A C 1
ATOM 748 O O . HIS A 1 97 ? 2.939 -7.033 20.051 1.00 72.31 97 HIS A O 1
ATOM 754 N N . GLY A 1 98 ? 0.812 -7.118 20.839 1.00 61.28 98 GLY A N 1
ATOM 755 C CA . GLY A 1 98 ? 0.247 -5.999 20.065 1.00 61.28 98 GLY A CA 1
ATOM 756 C C . GLY A 1 98 ? 1.140 -4.759 19.988 1.00 61.28 98 GLY A C 1
ATOM 757 O O . GLY A 1 98 ? 1.400 -4.253 18.901 1.00 61.28 98 GLY A O 1
ATOM 758 N N . THR A 1 99 ? 1.773 -4.371 21.099 1.00 65.25 99 THR A N 1
ATOM 759 C CA . THR A 1 99 ? 2.640 -3.179 21.164 1.00 65.25 99 THR A CA 1
ATOM 760 C C . THR A 1 99 ? 3.871 -3.237 20.258 1.00 65.25 99 THR A C 1
ATOM 762 O O . THR A 1 99 ? 4.413 -2.195 19.886 1.00 65.25 99 THR A O 1
ATOM 765 N N . THR A 1 100 ? 4.348 -4.437 19.914 1.00 69.56 100 THR A N 1
ATOM 766 C CA . THR A 1 100 ? 5.488 -4.610 19.006 1.00 69.56 100 THR A CA 1
ATOM 767 C C . THR A 1 100 ? 5.015 -4.552 17.557 1.00 69.56 100 THR A C 1
ATOM 769 O O . THR A 1 100 ? 5.577 -3.797 16.765 1.00 69.56 100 THR A O 1
ATOM 772 N N . ALA A 1 101 ? 3.945 -5.272 17.217 1.00 70.38 101 ALA A N 1
ATOM 773 C CA . ALA A 1 101 ? 3.380 -5.278 15.869 1.00 70.38 101 ALA A CA 1
ATOM 774 C C . ALA A 1 101 ? 2.911 -3.891 15.410 1.00 70.38 101 ALA A C 1
ATOM 776 O O . ALA A 1 101 ? 3.232 -3.457 14.302 1.00 70.38 101 ALA A O 1
ATOM 777 N N . GLU A 1 102 ? 2.218 -3.180 16.300 1.00 72.56 102 GLU A N 1
ATOM 778 C CA . GLU A 1 102 ? 1.692 -1.835 16.076 1.00 72.56 102 GLU A CA 1
ATOM 779 C C . GLU A 1 102 ? 2.793 -0.846 15.681 1.00 72.56 102 GLU A C 1
ATOM 781 O O . GLU A 1 102 ? 2.581 0.018 14.837 1.00 72.56 102 GLU A O 1
ATOM 786 N N . ARG A 1 103 ? 4.004 -0.982 16.234 1.00 80.25 103 ARG A N 1
ATOM 787 C CA . ARG A 1 103 ? 5.120 -0.077 15.922 1.00 80.25 103 ARG A CA 1
ATOM 788 C C . ARG A 1 103 ? 5.802 -0.404 14.599 1.00 80.25 103 ARG A C 1
ATOM 790 O O . ARG A 1 103 ? 6.238 0.511 13.906 1.00 80.25 103 ARG A O 1
ATOM 797 N N . TRP A 1 104 ? 5.934 -1.686 14.263 1.00 84.81 104 TRP A N 1
ATOM 798 C CA . TRP A 1 104 ? 6.693 -2.116 13.086 1.00 84.81 104 TRP A CA 1
ATOM 799 C C . TRP A 1 104 ? 5.901 -2.003 11.788 1.00 84.81 104 TRP A C 1
ATOM 801 O O . TRP A 1 104 ? 6.459 -1.583 10.779 1.00 84.81 104 TRP A O 1
ATOM 811 N N . MET A 1 105 ? 4.610 -2.331 11.806 1.00 86.12 105 MET A N 1
ATOM 812 C CA . MET A 1 105 ? 3.762 -2.314 10.612 1.00 86.12 105 MET A CA 1
ATOM 813 C C . MET A 1 105 ? 3.772 -0.961 9.865 1.00 86.12 105 MET A C 1
ATOM 815 O O . MET A 1 105 ? 4.120 -0.953 8.681 1.00 86.12 105 MET A O 1
ATOM 819 N N . PRO A 1 106 ? 3.487 0.193 10.504 1.00 86.25 106 PRO A N 1
ATOM 820 C CA . PRO A 1 106 ? 3.479 1.469 9.794 1.00 86.25 106 PRO A CA 1
ATOM 821 C C . PRO A 1 106 ? 4.880 1.904 9.339 1.00 86.25 106 PRO A C 1
ATOM 823 O O . PRO A 1 106 ? 5.000 2.545 8.298 1.00 86.25 106 PRO A O 1
ATOM 826 N N . LEU A 1 107 ? 5.951 1.518 10.050 1.00 89.62 107 LEU A N 1
ATOM 827 C CA . LEU A 1 107 ? 7.331 1.757 9.597 1.00 89.62 107 LEU A CA 1
ATOM 828 C C . LEU A 1 107 ? 7.640 1.004 8.311 1.00 89.62 107 LEU A C 1
ATOM 830 O O . LEU A 1 107 ? 8.209 1.581 7.388 1.00 89.62 107 LEU A O 1
ATOM 834 N N . LEU A 1 108 ? 7.273 -0.275 8.258 1.00 94.25 108 LEU A N 1
ATOM 835 C CA . LEU A 1 108 ? 7.524 -1.127 7.102 1.00 94.25 108 LEU A CA 1
ATOM 836 C C . LEU A 1 108 ? 6.777 -0.608 5.872 1.00 94.25 108 LEU A C 1
ATOM 838 O O . LEU A 1 108 ? 7.365 -0.518 4.798 1.00 94.25 108 LEU A O 1
ATOM 842 N N . TRP A 1 109 ? 5.526 -0.171 6.026 1.00 92.44 109 TRP A N 1
ATOM 843 C CA . TRP A 1 109 ? 4.763 0.409 4.918 1.00 92.44 109 TRP A CA 1
ATOM 844 C C . TRP A 1 109 ? 5.209 1.817 4.527 1.00 92.44 109 TRP A C 1
ATOM 846 O O . TRP A 1 109 ? 5.219 2.128 3.338 1.00 92.44 109 TRP A O 1
ATOM 856 N N . ALA A 1 110 ? 5.649 2.646 5.476 1.00 93.12 110 ALA A N 1
ATOM 857 C CA . ALA A 1 110 ? 6.246 3.942 5.158 1.00 93.12 110 ALA A CA 1
ATOM 858 C C . ALA A 1 110 ? 7.573 3.771 4.403 1.00 93.12 110 ALA A C 1
ATOM 860 O O . ALA A 1 110 ? 7.805 4.440 3.397 1.00 93.12 110 ALA A O 1
ATOM 861 N N . ALA A 1 111 ? 8.420 2.838 4.846 1.00 94.88 111 ALA A N 1
ATOM 862 C CA . ALA A 1 111 ? 9.668 2.503 4.171 1.00 94.88 111 ALA A CA 1
ATOM 863 C C . ALA A 1 111 ? 9.408 1.910 2.777 1.00 94.88 111 ALA A C 1
ATOM 865 O O . ALA A 1 111 ? 10.071 2.303 1.819 1.00 94.88 111 ALA A O 1
ATOM 866 N N . ALA A 1 112 ? 8.399 1.043 2.632 1.00 95.38 112 ALA A N 1
ATOM 867 C CA . ALA A 1 112 ? 7.980 0.519 1.336 1.00 95.38 112 ALA A CA 1
ATOM 868 C C . ALA A 1 112 ? 7.556 1.640 0.374 1.00 95.38 112 ALA A C 1
ATOM 870 O O . ALA A 1 112 ? 8.054 1.703 -0.754 1.00 95.38 112 ALA A O 1
ATOM 871 N N . GLY A 1 113 ? 6.703 2.562 0.830 1.00 93.62 113 GLY A N 1
ATOM 872 C CA . GLY A 1 113 ? 6.281 3.723 0.047 1.00 93.62 113 GLY A CA 1
ATOM 873 C C . GLY A 1 113 ? 7.446 4.653 -0.308 1.00 93.62 113 GLY A C 1
ATOM 874 O O . GLY A 1 113 ? 7.514 5.155 -1.431 1.00 93.62 113 GLY A O 1
ATOM 875 N N . ALA A 1 114 ? 8.408 4.845 0.601 1.00 93.88 114 ALA A N 1
ATOM 876 C CA . ALA A 1 114 ? 9.608 5.642 0.347 1.00 93.88 114 ALA A CA 1
ATOM 877 C C . ALA A 1 114 ? 10.520 4.996 -0.709 1.00 93.88 114 ALA A C 1
ATOM 879 O O . ALA A 1 114 ? 10.961 5.680 -1.632 1.00 93.88 114 ALA A O 1
ATOM 880 N N . CYS A 1 115 ? 10.752 3.681 -0.628 1.00 94.62 115 CYS A N 1
ATOM 881 C CA . CYS A 1 115 ? 11.500 2.935 -1.641 1.00 94.62 115 CYS A CA 1
ATOM 882 C C . CYS A 1 115 ? 10.820 3.016 -3.013 1.00 94.62 115 CYS A C 1
ATOM 884 O O . CYS A 1 115 ? 11.487 3.294 -4.009 1.00 94.62 115 CYS A O 1
ATOM 886 N N . TYR A 1 116 ? 9.495 2.852 -3.070 1.00 93.19 116 TYR A N 1
ATOM 887 C CA . TYR A 1 116 ? 8.753 3.010 -4.319 1.00 93.19 116 TYR A CA 1
ATOM 888 C C . TYR A 1 116 ? 8.873 4.436 -4.869 1.00 93.19 116 TYR A C 1
ATOM 890 O O . TYR A 1 116 ? 9.235 4.620 -6.029 1.00 93.19 116 TYR A O 1
ATOM 898 N N . SER A 1 117 ? 8.684 5.451 -4.026 1.00 93.12 117 SER A N 1
ATOM 899 C CA . SER A 1 117 ? 8.840 6.861 -4.410 1.00 93.12 117 SER A CA 1
ATOM 900 C C . SER A 1 117 ? 10.234 7.153 -4.974 1.00 93.12 117 SER A C 1
ATOM 902 O O . SER A 1 117 ? 10.362 7.827 -5.994 1.00 93.12 117 SER A O 1
ATOM 904 N N . ALA A 1 118 ? 11.280 6.606 -4.349 1.00 90.94 118 ALA A N 1
ATOM 905 C CA . ALA A 1 118 ? 12.654 6.730 -4.823 1.00 90.94 118 ALA A CA 1
ATOM 906 C C . ALA A 1 118 ? 12.886 5.995 -6.155 1.00 90.94 118 ALA A C 1
ATOM 908 O O . ALA A 1 118 ? 13.640 6.473 -6.996 1.00 90.94 118 ALA A O 1
ATOM 909 N N . SER A 1 119 ? 12.221 4.861 -6.401 1.00 90.38 119 SER A N 1
ATOM 910 C CA . SER A 1 119 ? 12.314 4.184 -7.704 1.00 90.38 119 SER A CA 1
ATOM 911 C C . SER A 1 119 ? 11.750 5.047 -8.842 1.00 90.38 119 SER A C 1
ATOM 913 O O . SER A 1 119 ? 12.304 5.074 -9.945 1.00 90.38 119 SER A O 1
ATOM 915 N N . LEU A 1 120 ? 10.701 5.832 -8.568 1.00 87.12 120 LEU A N 1
ATOM 916 C CA . LEU A 1 120 ? 10.076 6.714 -9.555 1.00 87.12 120 LEU A CA 1
ATOM 917 C C . LEU A 1 120 ? 10.971 7.896 -9.944 1.00 87.12 120 LEU A C 1
ATOM 919 O O . LEU A 1 120 ? 10.960 8.299 -11.105 1.00 87.12 120 LEU A O 1
ATOM 923 N N . THR A 1 121 ? 11.770 8.437 -9.019 1.00 84.12 121 THR A N 1
ATOM 924 C CA . THR A 1 121 ? 12.693 9.548 -9.328 1.00 84.12 121 THR A CA 1
ATOM 925 C C . THR A 1 121 ? 13.850 9.125 -10.229 1.00 84.12 121 THR A C 1
ATOM 927 O O . THR A 1 121 ? 14.422 9.969 -10.912 1.00 84.12 121 THR A O 1
ATOM 930 N N . VAL A 1 122 ? 14.165 7.829 -10.270 1.00 80.06 122 VAL A N 1
ATOM 931 C CA . VAL A 1 122 ? 15.157 7.255 -11.187 1.00 80.06 122 VAL A CA 1
ATOM 932 C C . VAL A 1 122 ? 14.513 6.889 -12.530 1.00 80.06 122 VAL A C 1
ATOM 934 O O . VAL A 1 122 ? 15.059 7.207 -13.583 1.00 80.06 122 VAL A O 1
ATOM 937 N N . THR A 1 123 ? 13.336 6.256 -12.500 1.00 74.88 123 THR A N 1
ATOM 938 C CA . THR A 1 123 ? 12.717 5.630 -13.686 1.00 74.88 123 THR A CA 1
ATOM 939 C C . THR A 1 123 ? 12.004 6.628 -14.593 1.00 74.88 123 THR A C 1
ATOM 941 O O . THR A 1 123 ? 12.195 6.606 -15.808 1.00 74.88 123 THR A O 1
ATOM 944 N N . VAL A 1 124 ? 11.194 7.521 -14.015 1.00 70.94 124 VAL A N 1
ATOM 945 C CA . VAL A 1 124 ? 10.323 8.420 -14.790 1.00 70.94 124 VAL A CA 1
ATOM 946 C C . VAL A 1 124 ? 11.133 9.400 -15.654 1.00 70.94 124 VAL A C 1
ATOM 948 O O . VAL A 1 124 ? 10.826 9.518 -16.841 1.00 70.94 124 VAL A O 1
ATOM 951 N N . PRO A 1 125 ? 12.203 10.054 -15.150 1.00 65.06 125 PRO A N 1
ATOM 952 C CA . PRO A 1 125 ? 12.990 10.974 -15.971 1.00 65.06 125 PRO A CA 1
ATOM 953 C C . PRO A 1 125 ? 13.778 10.281 -17.091 1.00 65.06 125 PRO A C 1
ATOM 955 O O . PRO A 1 125 ? 13.902 10.842 -18.177 1.00 65.06 125 PRO A O 1
ATOM 958 N N . GLN A 1 126 ? 14.298 9.068 -16.851 1.00 61.81 126 GLN A N 1
ATOM 959 C CA . GLN A 1 126 ? 15.026 8.301 -17.871 1.00 61.81 126 GLN A CA 1
ATOM 960 C C . GLN A 1 126 ? 14.113 7.869 -19.018 1.00 61.81 126 GLN A C 1
ATOM 962 O O . GLN A 1 126 ? 14.527 7.904 -20.174 1.00 61.81 126 GLN A O 1
ATOM 967 N N . GLN A 1 127 ? 12.870 7.492 -18.717 1.00 61.00 127 GLN A N 1
ATOM 968 C CA . GLN A 1 127 ? 11.931 7.068 -19.750 1.00 61.00 127 GLN A CA 1
ATOM 969 C C . GLN A 1 127 ? 11.370 8.253 -20.547 1.00 61.00 127 GLN A C 1
ATOM 971 O O . GLN A 1 127 ? 11.298 8.165 -21.769 1.00 61.00 127 GLN A O 1
ATOM 976 N N . GLN A 1 128 ? 11.099 9.406 -19.927 1.00 58.88 128 GLN A N 1
ATOM 977 C CA . GLN A 1 128 ? 10.596 10.590 -20.646 1.00 58.88 128 GLN A CA 1
ATOM 978 C C . GLN A 1 128 ? 11.539 11.142 -21.732 1.00 58.88 128 GLN A C 1
ATOM 980 O O . GLN A 1 128 ? 11.082 11.839 -22.636 1.00 58.88 128 GLN A O 1
ATOM 985 N N . GLN A 1 129 ? 12.839 10.835 -21.686 1.00 57.34 129 GLN A N 1
ATOM 986 C CA . GLN A 1 129 ? 13.811 11.310 -22.679 1.00 57.34 129 GLN A CA 1
ATOM 987 C C . GLN A 1 129 ? 13.878 10.462 -23.964 1.00 57.34 129 GLN A C 1
ATOM 989 O O . GLN A 1 129 ? 14.527 10.887 -24.917 1.00 57.34 129 GLN A O 1
ATOM 994 N N . GLY A 1 130 ? 13.221 9.296 -24.019 1.00 53.06 130 GLY A N 1
ATOM 995 C CA . GLY A 1 130 ? 13.419 8.313 -25.095 1.00 53.06 130 GLY A CA 1
ATOM 996 C C . GLY A 1 130 ? 12.153 7.715 -25.714 1.00 53.06 130 GLY A C 1
ATOM 997 O O . GLY A 1 130 ? 12.234 6.593 -26.183 1.00 53.06 130 GLY A O 1
ATOM 998 N N . GLU A 1 131 ? 11.020 8.435 -25.722 1.00 57.56 131 GLU A N 1
ATOM 999 C CA . GLU A 1 131 ? 9.650 7.945 -26.046 1.00 57.56 131 GLU A CA 1
ATOM 1000 C C . GLU A 1 131 ? 8.899 7.263 -24.882 1.00 57.56 131 GLU A C 1
ATOM 1002 O O . GLU A 1 131 ? 7.981 6.472 -25.089 1.00 57.56 131 GLU A O 1
ATOM 1007 N N . GLY A 1 132 ? 9.264 7.550 -23.633 1.00 64.31 132 GLY A N 1
ATOM 1008 C CA . GLY A 1 132 ? 8.686 6.881 -22.468 1.00 64.31 132 GLY A CA 1
ATOM 1009 C C . GLY A 1 132 ? 7.608 7.671 -21.732 1.00 64.31 132 GLY A C 1
ATOM 1010 O O . GLY A 1 132 ? 7.657 8.894 -21.641 1.00 64.31 132 GLY A O 1
ATOM 1011 N N . TRP A 1 133 ? 6.668 6.897 -21.185 1.00 71.56 133 TRP A N 1
ATOM 1012 C CA . TRP A 1 133 ? 5.590 7.231 -20.251 1.00 71.56 133 TRP A CA 1
ATOM 1013 C C . TRP A 1 133 ? 4.766 8.478 -20.567 1.00 71.56 133 TRP A C 1
ATOM 1015 O O . TRP A 1 133 ? 5.225 9.622 -20.515 1.00 71.56 133 TRP A O 1
ATOM 1025 N N . SER A 1 134 ? 3.470 8.259 -20.785 1.00 80.44 134 SER A N 1
ATOM 1026 C CA . SER A 1 134 ? 2.514 9.353 -20.874 1.00 80.44 134 SER A CA 1
ATOM 1027 C C . SER A 1 134 ? 2.567 10.221 -19.612 1.00 80.44 134 SER A C 1
ATOM 1029 O O . SER A 1 134 ? 2.738 9.735 -18.491 1.00 80.44 134 SER A O 1
ATOM 1031 N N . ALA A 1 135 ? 2.357 11.532 -19.775 1.00 82.56 135 ALA A N 1
ATOM 1032 C CA . ALA A 1 135 ? 2.288 12.449 -18.638 1.00 82.56 135 ALA A CA 1
ATOM 1033 C C . ALA A 1 135 ? 1.257 11.981 -17.595 1.00 82.56 135 ALA A C 1
ATOM 1035 O O . ALA A 1 135 ? 1.483 12.115 -16.394 1.00 82.56 135 ALA A O 1
ATOM 1036 N N . LEU A 1 136 ? 0.148 11.390 -18.054 1.00 82.69 136 LEU A N 1
ATOM 1037 C CA . LEU A 1 136 ? -0.899 10.849 -17.195 1.00 82.69 136 LEU A CA 1
ATOM 1038 C C . LEU A 1 136 ? -0.389 9.700 -16.313 1.00 82.69 136 LEU A C 1
ATOM 1040 O O . LEU A 1 136 ? -0.674 9.700 -15.116 1.00 82.69 136 LEU A O 1
ATOM 1044 N N . ALA A 1 137 ? 0.378 8.757 -16.864 1.00 85.31 137 ALA A N 1
ATOM 1045 C CA . ALA A 1 137 ? 0.948 7.659 -16.089 1.00 85.31 137 ALA A CA 1
ATOM 1046 C C . ALA A 1 137 ? 1.963 8.158 -15.055 1.00 85.31 137 ALA A C 1
ATOM 1048 O O . ALA A 1 137 ? 1.905 7.750 -13.894 1.00 85.31 137 ALA A O 1
ATOM 1049 N N . SER A 1 138 ? 2.825 9.111 -15.427 1.00 85.62 138 SER A N 1
ATOM 1050 C CA . SER A 1 138 ? 3.772 9.729 -14.490 1.00 85.62 138 SER A CA 1
ATOM 1051 C C . SER A 1 138 ? 3.053 10.423 -13.330 1.00 85.62 138 SER A C 1
ATOM 1053 O O . SER A 1 138 ? 3.376 10.179 -12.167 1.00 85.62 138 SER A O 1
ATOM 1055 N N . TRP A 1 139 ? 2.034 11.242 -13.622 1.00 89.00 139 TRP A N 1
ATOM 1056 C CA . TRP A 1 139 ? 1.218 11.890 -12.590 1.00 89.00 139 TRP A CA 1
ATOM 1057 C C . TRP A 1 139 ? 0.497 10.880 -11.703 1.00 89.00 139 TRP A C 1
ATOM 1059 O O . TRP A 1 139 ? 0.440 11.070 -10.490 1.00 89.00 139 TRP A O 1
ATOM 1069 N N . SER A 1 140 ? -0.006 9.795 -12.290 1.00 92.62 140 SER A N 1
ATOM 1070 C CA . SER A 1 140 ? -0.683 8.727 -11.553 1.00 92.62 140 SER A CA 1
ATOM 1071 C C . SER A 1 140 ? 0.275 8.018 -10.590 1.00 92.62 140 SER A C 1
ATOM 1073 O O . SER A 1 140 ? -0.074 7.817 -9.429 1.00 92.62 140 SER A O 1
ATOM 1075 N N . CYS A 1 141 ? 1.515 7.746 -11.011 1.00 89.94 141 CYS A N 1
ATOM 1076 C CA . CYS A 1 141 ? 2.565 7.206 -10.146 1.00 89.94 141 CYS A CA 1
ATOM 1077 C C . CYS A 1 141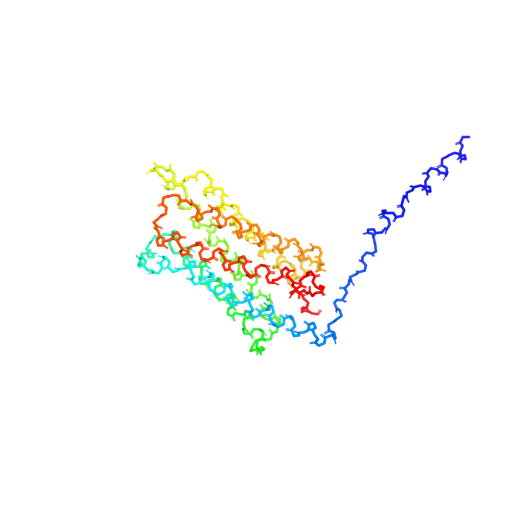 ? 2.947 8.156 -9.006 1.00 89.94 141 CYS A C 1
ATOM 1079 O O . CYS A 1 141 ? 3.027 7.721 -7.857 1.00 89.94 141 CYS A O 1
ATOM 1081 N N . TYR A 1 142 ? 3.150 9.447 -9.290 1.00 91.19 142 TYR A N 1
ATOM 1082 C CA . TYR A 1 142 ? 3.470 10.429 -8.248 1.00 91.19 142 TYR A CA 1
ATOM 1083 C C . TYR A 1 142 ? 2.319 10.618 -7.262 1.00 91.19 142 TYR A C 1
ATOM 1085 O O . TYR A 1 142 ? 2.555 10.692 -6.054 1.00 91.19 142 TYR A O 1
ATOM 1093 N N . LEU A 1 143 ? 1.076 10.652 -7.747 1.00 93.25 143 LEU A N 1
ATOM 1094 C CA . LEU A 1 143 ? -0.107 10.684 -6.895 1.00 93.25 143 LEU A CA 1
ATOM 1095 C C . LEU A 1 143 ? -0.168 9.429 -6.018 1.00 93.25 143 LEU A C 1
ATOM 1097 O O . LEU A 1 143 ? -0.325 9.550 -4.805 1.00 93.25 143 LEU A O 1
ATOM 1101 N N . ALA A 1 144 ? 0.019 8.242 -6.602 1.00 94.06 144 ALA A N 1
ATOM 1102 C CA . ALA A 1 144 ? -0.030 6.980 -5.872 1.00 94.06 144 ALA A CA 1
ATOM 1103 C C . ALA A 1 144 ? 1.032 6.898 -4.771 1.00 94.06 144 ALA A C 1
ATOM 1105 O O . ALA A 1 144 ? 0.722 6.572 -3.625 1.00 94.06 144 ALA A O 1
ATOM 1106 N N . ALA A 1 145 ? 2.274 7.243 -5.112 1.00 93.56 145 ALA A N 1
ATOM 1107 C CA . ALA A 1 145 ? 3.409 7.204 -4.202 1.00 93.56 145 ALA A CA 1
ATOM 1108 C C . ALA A 1 145 ? 3.280 8.240 -3.075 1.00 93.56 145 ALA A C 1
ATOM 1110 O O . ALA A 1 145 ? 3.460 7.909 -1.904 1.00 93.56 145 ALA A O 1
ATOM 1111 N N . SER A 1 146 ? 2.912 9.483 -3.406 1.00 94.00 146 SER A N 1
ATOM 1112 C CA . SER A 1 146 ? 2.750 10.549 -2.409 1.00 94.00 146 SER A CA 1
ATOM 1113 C C . SER A 1 146 ? 1.610 10.263 -1.434 1.00 94.00 146 SER A C 1
ATOM 1115 O O . SER A 1 146 ? 1.782 10.437 -0.228 1.00 94.00 146 SER A O 1
ATOM 1117 N N . THR A 1 147 ? 0.470 9.777 -1.930 1.00 96.19 147 THR A N 1
ATOM 1118 C CA . THR A 1 147 ? -0.674 9.424 -1.079 1.00 96.19 147 THR A CA 1
ATOM 1119 C C . THR A 1 147 ? -0.410 8.177 -0.244 1.00 96.19 147 THR A C 1
ATOM 1121 O O . THR A 1 147 ? -0.787 8.176 0.922 1.00 96.19 147 THR A O 1
ATOM 1124 N N . TRP A 1 148 ? 0.318 7.178 -0.761 1.00 95.12 148 TRP A N 1
ATOM 1125 C CA . TRP A 1 148 ? 0.783 6.042 0.042 1.00 95.12 148 TRP A CA 1
ATOM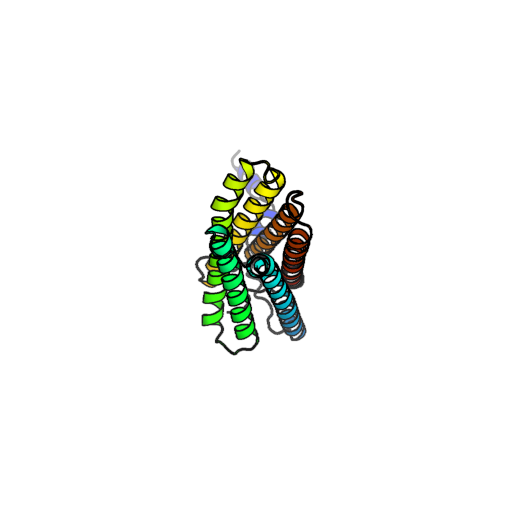 1126 C C . TRP A 1 148 ? 1.681 6.502 1.191 1.00 95.12 148 TRP A C 1
ATOM 1128 O O . TRP A 1 148 ? 1.401 6.198 2.348 1.00 95.12 148 TRP A O 1
ATOM 1138 N N . VAL A 1 149 ? 2.734 7.274 0.906 1.00 94.00 149 VAL A N 1
ATOM 1139 C CA . VAL A 1 149 ? 3.650 7.758 1.952 1.00 94.00 149 VAL A CA 1
ATOM 1140 C C . VAL A 1 149 ? 2.898 8.608 2.978 1.00 94.00 149 VAL A C 1
ATOM 1142 O O . VAL A 1 149 ? 3.093 8.424 4.177 1.00 94.00 149 VAL A O 1
ATOM 1145 N N . ALA A 1 150 ? 2.001 9.492 2.535 1.00 95.06 150 ALA A N 1
ATOM 1146 C CA . ALA A 1 150 ? 1.176 10.294 3.434 1.00 95.06 150 ALA A CA 1
ATOM 1147 C C . ALA A 1 150 ? 0.275 9.429 4.331 1.00 95.06 150 ALA A C 1
ATOM 1149 O O . ALA A 1 150 ? 0.210 9.684 5.533 1.00 95.06 150 ALA A O 1
ATOM 1150 N N . ALA A 1 151 ? -0.371 8.400 3.772 1.00 94.06 151 ALA A N 1
ATOM 1151 C CA . ALA A 1 151 ? -1.209 7.463 4.517 1.00 94.06 151 ALA A CA 1
ATOM 1152 C C . ALA A 1 151 ? -0.385 6.688 5.556 1.00 94.06 151 ALA A C 1
ATOM 1154 O O . ALA A 1 151 ? -0.676 6.701 6.748 1.00 94.06 151 ALA A O 1
ATOM 1155 N N . ALA A 1 152 ? 0.741 6.108 5.135 1.00 91.88 152 ALA A N 1
ATOM 1156 C CA . ALA A 1 152 ? 1.621 5.361 6.025 1.00 91.88 152 ALA A CA 1
ATOM 1157 C C . ALA A 1 152 ? 2.170 6.233 7.169 1.00 91.88 152 ALA A C 1
ATOM 1159 O O . ALA A 1 152 ? 2.208 5.786 8.312 1.00 91.88 152 ALA A O 1
ATOM 1160 N N . LEU A 1 153 ? 2.543 7.489 6.898 1.00 92.31 153 LEU A N 1
ATOM 1161 C CA . LEU A 1 153 ? 2.983 8.432 7.932 1.00 92.31 153 LEU A CA 1
ATOM 1162 C C . LEU A 1 153 ? 1.846 8.846 8.872 1.00 92.31 153 LEU A C 1
ATOM 1164 O O . LEU A 1 153 ? 2.077 8.982 10.075 1.00 92.31 153 LEU A O 1
ATOM 1168 N N . LEU A 1 154 ? 0.631 9.039 8.353 1.00 92.00 154 LEU A N 1
ATOM 1169 C CA . LEU A 1 154 ? -0.546 9.355 9.161 1.00 92.00 154 LEU A CA 1
ATOM 1170 C C . LEU A 1 154 ? -0.898 8.192 10.098 1.00 92.00 154 LEU A C 1
ATOM 1172 O O . LEU A 1 154 ? -1.149 8.415 11.289 1.00 92.00 154 LEU A O 1
ATOM 1176 N N . TRP A 1 155 ? -0.851 6.963 9.581 1.00 89.94 155 TRP A N 1
ATOM 1177 C CA . TRP A 1 155 ? -0.974 5.741 10.366 1.00 89.94 155 TRP A CA 1
ATOM 1178 C C . TRP A 1 155 ? 0.085 5.717 11.467 1.00 89.94 155 TRP A C 1
ATOM 1180 O O . TRP A 1 155 ? -0.249 5.634 12.648 1.00 89.94 155 TRP A O 1
ATOM 1190 N N . ALA A 1 156 ? 1.359 5.872 11.106 1.00 88.88 156 ALA A N 1
ATOM 1191 C CA . ALA A 1 156 ? 2.474 5.820 12.044 1.00 88.88 156 ALA A CA 1
ATOM 1192 C C . ALA A 1 156 ? 2.345 6.869 13.162 1.00 88.88 156 ALA A C 1
ATOM 1194 O O . ALA A 1 156 ? 2.483 6.557 14.347 1.00 88.88 156 ALA A O 1
ATOM 1195 N N . ALA A 1 157 ? 2.002 8.109 12.799 1.00 89.62 157 ALA A N 1
ATOM 1196 C CA . ALA A 1 157 ? 1.771 9.191 13.749 1.00 89.62 157 ALA A CA 1
ATOM 1197 C C . ALA A 1 157 ? 0.624 8.884 14.723 1.00 89.62 157 ALA A C 1
ATOM 1199 O O . ALA A 1 157 ? 0.703 9.246 15.902 1.00 89.62 157 ALA A O 1
ATOM 1200 N N . SER A 1 158 ? -0.424 8.212 14.239 1.00 86.38 158 SER A N 1
ATOM 1201 C CA . SER A 1 158 ? -1.561 7.787 15.058 1.00 86.38 158 SER A CA 1
ATOM 1202 C C . SER A 1 158 ? -1.151 6.671 16.020 1.00 86.38 158 SER A C 1
ATOM 1204 O O . SER A 1 158 ? -1.427 6.756 17.216 1.00 86.38 158 SER A O 1
ATOM 1206 N N . THR A 1 159 ? -0.407 5.672 15.542 1.00 84.31 159 THR A N 1
ATOM 1207 C CA . THR A 1 159 ? 0.045 4.542 16.363 1.00 84.31 159 THR A CA 1
ATOM 1208 C C . THR A 1 159 ? 1.057 4.943 17.438 1.00 84.31 159 THR A C 1
ATOM 1210 O O . THR A 1 159 ? 0.975 4.473 18.573 1.00 84.31 159 THR A O 1
ATOM 1213 N N . TRP A 1 160 ? 1.977 5.869 17.149 1.00 85.56 160 TRP A N 1
ATOM 1214 C CA . TRP A 1 160 ? 2.899 6.404 18.164 1.00 85.56 160 TRP A CA 1
ATOM 1215 C C . TRP A 1 160 ? 2.302 7.492 19.047 1.00 85.56 160 TRP A C 1
ATOM 1217 O O . TRP A 1 160 ? 3.020 8.078 19.857 1.00 85.56 160 TRP A O 1
ATOM 1227 N N . LYS A 1 161 ? 0.995 7.753 18.933 1.00 85.12 161 LYS A N 1
ATOM 1228 C CA . LYS A 1 161 ? 0.284 8.744 19.749 1.00 85.12 161 LYS A CA 1
ATOM 1229 C C . LYS A 1 161 ? 0.858 10.161 19.610 1.00 85.12 161 LYS A C 1
ATOM 1231 O O . LYS A 1 161 ? 0.638 10.998 20.482 1.00 85.12 161 LYS A O 1
ATOM 1236 N N . PHE A 1 162 ? 1.548 10.461 18.503 1.00 84.75 162 PHE A N 1
ATOM 1237 C CA . PHE A 1 162 ? 1.914 11.838 18.154 1.00 84.75 162 PHE A CA 1
ATOM 1238 C C . PHE A 1 162 ? 0.669 12.663 17.827 1.00 84.75 162 PHE A C 1
ATOM 1240 O O . PHE A 1 162 ? 0.642 13.875 18.034 1.00 84.75 162 PHE A O 1
ATOM 1247 N N . ILE A 1 163 ? -0.381 11.994 17.347 1.00 84.69 163 ILE A N 1
ATOM 1248 C CA . ILE A 1 163 ? -1.692 12.577 17.101 1.00 84.69 163 ILE A CA 1
ATOM 1249 C C . ILE A 1 163 ? -2.779 11.677 17.708 1.00 84.69 163 ILE A C 1
ATOM 1251 O O . ILE A 1 163 ? -2.695 10.456 17.650 1.00 84.69 163 ILE A O 1
ATOM 1255 N N . ALA A 1 164 ? -3.816 12.279 18.300 1.00 80.81 164 ALA A N 1
ATOM 1256 C CA . ALA A 1 164 ? -4.962 11.541 18.844 1.00 80.81 164 ALA A CA 1
ATOM 1257 C C . ALA A 1 164 ? -5.683 10.674 17.792 1.00 80.81 164 ALA A C 1
ATOM 1259 O O . ALA A 1 164 ? -5.936 11.112 16.668 1.00 80.81 164 ALA A O 1
ATOM 1260 N N . PHE A 1 165 ? -6.102 9.471 18.156 1.00 80.19 165 PHE A N 1
ATOM 1261 C CA . PHE A 1 165 ? -6.904 8.671 17.245 1.00 80.19 165 PHE A CA 1
ATOM 1262 C C . PHE A 1 165 ? -8.342 9.215 17.165 1.00 80.19 165 PHE A C 1
ATOM 1264 O O . PHE A 1 165 ? -8.973 9.475 18.187 1.00 80.19 165 PHE A O 1
ATOM 1271 N N . THR A 1 166 ? -8.856 9.443 15.952 1.00 85.62 166 THR A N 1
ATOM 1272 C CA . THR A 1 166 ? -10.245 9.889 15.747 1.00 85.62 166 THR A CA 1
ATOM 1273 C C . THR A 1 166 ? -10.833 9.219 14.517 1.00 85.62 166 THR A C 1
ATOM 1275 O O . THR A 1 166 ? -10.133 9.004 13.528 1.00 85.62 166 THR A O 1
ATOM 1278 N N . ARG A 1 167 ? -12.150 9.006 14.527 1.00 85.38 167 ARG A N 1
ATOM 1279 C CA . ARG A 1 167 ? -12.897 8.462 13.385 1.00 85.38 167 ARG A CA 1
ATOM 1280 C C . ARG A 1 167 ? -12.678 9.264 12.092 1.00 85.38 167 ARG A C 1
ATOM 1282 O O . ARG A 1 167 ? -12.574 8.696 11.013 1.00 85.38 167 ARG A O 1
ATOM 1289 N N . ARG A 1 168 ? -12.531 10.592 12.192 1.00 89.62 168 ARG A N 1
ATOM 1290 C CA . ARG A 1 168 ? -12.205 11.461 11.042 1.00 89.62 168 ARG A CA 1
ATOM 1291 C C . ARG A 1 168 ? -10.810 11.199 10.472 1.00 89.62 168 ARG A C 1
ATOM 1293 O O . ARG A 1 168 ? -10.624 11.316 9.268 1.00 89.62 168 ARG A O 1
ATOM 1300 N N . ARG A 1 169 ? -9.834 10.873 11.323 1.00 88.94 169 ARG A N 1
ATOM 1301 C CA . ARG A 1 169 ? -8.462 10.557 10.895 1.00 88.94 169 ARG A CA 1
ATOM 1302 C C . ARG A 1 169 ? -8.383 9.196 10.231 1.00 88.94 169 ARG A C 1
ATOM 1304 O O . ARG A 1 169 ? -7.738 9.091 9.202 1.00 88.94 169 ARG A O 1
ATOM 1311 N N . GLU A 1 170 ? -9.093 8.205 10.756 1.00 90.94 170 GLU A N 1
ATOM 1312 C CA . GLU A 1 170 ? -9.222 6.913 10.082 1.00 90.94 170 GLU A CA 1
ATOM 1313 C C . GLU A 1 170 ? -9.903 7.053 8.717 1.00 90.94 170 GLU A C 1
ATOM 1315 O O . GLU A 1 170 ? -9.400 6.528 7.732 1.00 90.94 170 GLU A O 1
ATOM 1320 N N . ALA A 1 171 ? -10.981 7.842 8.621 1.00 93.19 171 ALA A N 1
ATOM 1321 C CA . ALA A 1 171 ? -11.605 8.140 7.332 1.00 93.19 171 ALA A CA 1
ATOM 1322 C C . ALA A 1 171 ? -10.628 8.789 6.342 1.00 93.19 171 ALA A C 1
ATOM 1324 O O . ALA A 1 171 ? -10.639 8.442 5.164 1.00 93.19 171 ALA A O 1
ATOM 1325 N N . LEU A 1 172 ? -9.803 9.733 6.814 1.00 95.19 172 LEU A N 1
ATOM 1326 C CA . LEU A 1 172 ? -8.767 10.367 6.001 1.00 95.19 172 LEU A CA 1
ATOM 1327 C C . LEU A 1 172 ? -7.719 9.349 5.547 1.00 95.19 172 LEU A C 1
ATOM 1329 O O . LEU A 1 172 ? -7.347 9.365 4.379 1.00 95.19 172 LEU A O 1
ATOM 1333 N N . ASP A 1 173 ? -7.277 8.465 6.438 1.00 94.19 173 ASP A N 1
ATOM 1334 C CA . ASP A 1 173 ? -6.287 7.443 6.113 1.00 94.19 173 ASP A CA 1
ATOM 1335 C C . ASP A 1 173 ? -6.824 6.482 5.043 1.00 94.19 173 ASP A C 1
ATOM 1337 O O . ASP A 1 173 ? -6.215 6.335 3.985 1.00 94.19 173 ASP A O 1
ATOM 1341 N N . ILE A 1 174 ? -8.040 5.953 5.226 1.00 95.38 174 ILE A N 1
ATOM 1342 C CA . ILE A 1 174 ? -8.746 5.141 4.218 1.00 95.38 174 ILE A CA 1
ATOM 1343 C C . ILE A 1 174 ? -8.822 5.878 2.873 1.00 95.38 174 ILE A C 1
ATOM 1345 O O . ILE A 1 174 ? -8.592 5.280 1.821 1.00 95.38 174 ILE A O 1
ATOM 1349 N N . TRP A 1 175 ? -9.124 7.180 2.890 1.00 97.12 175 TRP A N 1
ATOM 1350 C CA . TRP A 1 175 ? -9.175 8.005 1.681 1.00 97.12 175 TRP A CA 1
ATOM 1351 C C . TRP A 1 175 ? -7.817 8.111 0.981 1.00 97.12 175 TRP A C 1
ATOM 1353 O O . TRP A 1 175 ? -7.758 8.014 -0.244 1.00 97.12 175 TRP A O 1
ATOM 1363 N N . LEU A 1 176 ? -6.731 8.293 1.736 1.00 97.19 176 LEU A N 1
ATOM 1364 C CA . LEU A 1 176 ? -5.373 8.367 1.193 1.00 97.19 176 LEU A CA 1
ATOM 1365 C C . LEU A 1 176 ? -4.936 7.022 0.599 1.00 97.19 176 LEU A C 1
ATOM 1367 O O . LEU A 1 176 ? -4.448 6.992 -0.532 1.00 97.19 176 LEU A O 1
ATOM 1371 N N . TRP A 1 177 ? -5.190 5.909 1.294 1.00 96.31 177 TRP A N 1
ATOM 1372 C CA . TRP A 1 177 ? -4.968 4.566 0.747 1.00 96.31 177 TRP A CA 1
ATOM 1373 C C . TRP A 1 177 ? -5.808 4.324 -0.518 1.00 96.31 177 TRP A C 1
ATOM 1375 O O . TRP A 1 177 ? -5.313 3.765 -1.498 1.00 96.31 177 TRP A O 1
ATOM 1385 N N . GLY A 1 178 ? -7.060 4.789 -0.544 1.00 96.94 178 GLY A N 1
ATOM 1386 C CA . GLY A 1 178 ? -7.939 4.699 -1.713 1.00 96.94 178 GLY A CA 1
ATOM 1387 C C . GLY A 1 178 ? -7.425 5.491 -2.916 1.00 96.94 178 GLY A C 1
ATOM 1388 O O . GLY A 1 178 ? -7.358 4.953 -4.022 1.00 96.94 178 GLY A O 1
ATOM 1389 N N . LEU A 1 179 ? -7.000 6.740 -2.701 1.00 96.94 179 LEU A N 1
ATOM 1390 C CA . LEU A 1 179 ? -6.370 7.569 -3.735 1.00 96.94 179 LEU A CA 1
ATOM 1391 C C . LEU A 1 179 ? -5.088 6.939 -4.273 1.00 96.94 179 LEU A C 1
ATOM 1393 O O . LEU A 1 179 ? -4.846 7.000 -5.479 1.00 96.94 179 LEU A O 1
ATOM 1397 N N . SER A 1 180 ? -4.310 6.292 -3.404 1.00 96.44 180 SER A N 1
ATOM 1398 C CA . SER A 1 180 ? -3.117 5.563 -3.820 1.00 96.44 180 SER A CA 1
ATOM 1399 C C . SER A 1 180 ? -3.455 4.437 -4.800 1.00 96.44 180 SER A C 1
ATOM 1401 O O . SER A 1 180 ? -2.887 4.372 -5.891 1.00 96.44 180 SER A O 1
ATOM 1403 N N . GLY A 1 181 ? -4.481 3.640 -4.482 1.00 95.62 181 GLY A N 1
ATOM 1404 C CA . GLY A 1 181 ? -5.005 2.590 -5.360 1.00 95.62 181 GLY A CA 1
ATOM 1405 C C . GLY A 1 181 ? -5.457 3.111 -6.726 1.00 95.62 181 GLY A C 1
ATOM 1406 O O . GLY A 1 181 ? -5.097 2.548 -7.758 1.00 95.62 181 GLY A O 1
ATOM 1407 N N . LEU A 1 182 ? -6.196 4.225 -6.750 1.00 94.81 182 LEU A N 1
ATOM 1408 C CA . LEU A 1 182 ? -6.630 4.856 -8.001 1.00 94.81 182 LEU A CA 1
ATOM 1409 C C . LEU A 1 182 ? -5.446 5.351 -8.842 1.00 94.81 182 LEU A C 1
ATOM 1411 O O . LEU A 1 182 ? -5.448 5.181 -10.062 1.00 94.81 182 LEU A O 1
ATOM 1415 N N . GLY A 1 183 ? -4.423 5.920 -8.200 1.00 94.06 183 GLY A N 1
ATOM 1416 C CA . GLY A 1 183 ? -3.182 6.302 -8.868 1.00 94.06 183 GLY A CA 1
ATOM 1417 C C . GLY A 1 183 ? -2.451 5.095 -9.466 1.00 94.06 183 GLY A C 1
ATOM 1418 O O . GLY A 1 183 ? -2.001 5.159 -10.608 1.00 94.06 183 GLY A O 1
ATOM 1419 N N . PHE A 1 184 ? -2.398 3.959 -8.765 1.00 93.75 184 PHE A N 1
ATOM 1420 C CA . PHE A 1 184 ? -1.826 2.734 -9.331 1.00 93.75 184 PHE A CA 1
ATOM 1421 C C . PHE A 1 184 ? -2.595 2.248 -10.558 1.00 93.75 184 PHE A C 1
ATOM 1423 O O . PHE A 1 184 ? -1.972 1.935 -11.568 1.00 93.75 184 PHE A O 1
ATOM 1430 N N . ILE A 1 185 ? -3.931 2.243 -10.517 1.00 93.19 185 ILE A N 1
ATOM 1431 C CA . ILE A 1 185 ? -4.756 1.878 -11.680 1.00 93.19 185 ILE A CA 1
ATOM 1432 C C . ILE A 1 185 ? -4.440 2.794 -12.870 1.00 93.19 185 ILE A C 1
ATOM 1434 O O . ILE A 1 185 ? -4.239 2.306 -13.980 1.00 93.19 185 ILE A O 1
ATOM 1438 N N . GLY A 1 186 ? -4.344 4.108 -12.639 1.00 90.44 186 GLY A N 1
ATOM 1439 C CA . GLY A 1 186 ? -3.972 5.074 -13.675 1.00 90.44 186 GLY A CA 1
ATOM 1440 C C . GLY A 1 186 ? -2.599 4.790 -14.290 1.00 90.44 186 GLY A C 1
ATOM 1441 O O . GLY A 1 186 ? -2.456 4.825 -15.510 1.00 90.44 186 GLY A O 1
ATOM 1442 N N . ALA A 1 187 ? -1.611 4.433 -13.465 1.00 88.00 187 ALA A N 1
ATOM 1443 C CA . ALA A 1 187 ? -0.277 4.055 -13.928 1.00 88.00 187 ALA A CA 1
ATOM 1444 C C . ALA A 1 187 ? -0.276 2.745 -14.738 1.00 88.00 187 ALA A C 1
ATOM 1446 O O . ALA A 1 187 ? 0.461 2.619 -15.711 1.00 88.00 187 ALA A O 1
ATOM 1447 N N . CYS A 1 188 ? -1.142 1.788 -14.394 1.00 88.44 188 CYS A N 1
ATOM 1448 C CA . CYS A 1 188 ? -1.277 0.528 -15.132 1.00 88.44 188 CYS A CA 1
ATOM 1449 C C . CYS A 1 188 ? -1.860 0.717 -16.538 1.00 88.44 188 CYS A C 1
ATOM 1451 O O . CYS A 1 188 ? -1.704 -0.151 -17.389 1.00 88.44 188 CYS A O 1
ATOM 1453 N N . CYS A 1 189 ? -2.528 1.836 -16.814 1.00 85.75 189 CYS A N 1
ATOM 1454 C CA . CYS A 1 189 ? -3.044 2.140 -18.147 1.00 85.75 189 CYS A CA 1
ATOM 1455 C C . CYS A 1 189 ? -1.964 2.651 -19.117 1.00 85.75 189 CYS A C 1
ATOM 1457 O O . CYS A 1 189 ? -2.287 2.973 -20.260 1.00 85.75 189 CYS A O 1
ATOM 1459 N N . GLU A 1 190 ? -0.702 2.733 -18.684 1.00 84.88 190 GLU A N 1
ATOM 1460 C CA . GLU A 1 190 ? 0.406 3.214 -19.501 1.00 84.88 190 GLU A CA 1
ATOM 1461 C C . GLU A 1 190 ? 0.624 2.333 -20.753 1.00 84.88 190 GLU A C 1
ATOM 1463 O O . GLU A 1 190 ? 0.924 1.137 -20.632 1.00 84.88 190 GLU A O 1
ATOM 1468 N N . PRO A 1 191 ? 0.501 2.899 -21.973 1.00 81.38 191 PRO A N 1
ATOM 1469 C CA . PRO A 1 191 ? 0.603 2.132 -23.212 1.00 81.38 191 PRO A CA 1
ATOM 1470 C C . PRO A 1 191 ? 1.973 1.496 -23.453 1.00 81.38 191 PRO A C 1
ATOM 1472 O O . PRO A 1 191 ? 2.030 0.466 -24.123 1.00 81.38 191 PRO A O 1
ATOM 1475 N N . SER A 1 192 ? 3.048 2.086 -22.918 1.00 79.38 192 SER A N 1
ATOM 1476 C CA . SER A 1 192 ? 4.418 1.577 -23.083 1.00 79.38 192 SER A CA 1
ATOM 1477 C C . SER A 1 192 ? 4.726 0.320 -22.260 1.00 79.38 192 SER A C 1
ATOM 1479 O O . SER A 1 192 ? 5.749 -0.323 -22.490 1.00 79.38 192 SER A O 1
ATOM 1481 N N . LEU A 1 193 ? 3.842 -0.073 -21.336 1.00 79.25 193 LEU A N 1
ATOM 1482 C CA . LEU A 1 193 ? 3.984 -1.324 -20.594 1.00 79.25 193 LEU A CA 1
ATOM 1483 C C . LEU A 1 193 ? 3.657 -2.524 -21.473 1.00 79.25 193 LEU A C 1
ATOM 1485 O O . LEU A 1 193 ? 2.598 -2.558 -22.111 1.00 79.25 193 LEU A O 1
ATOM 1489 N N . ASP A 1 194 ? 4.521 -3.538 -21.431 1.00 84.94 194 ASP A N 1
ATOM 1490 C CA . ASP A 1 194 ? 4.222 -4.839 -22.014 1.00 84.94 194 ASP A CA 1
ATOM 1491 C C . ASP A 1 194 ? 2.991 -5.470 -21.339 1.00 84.94 194 ASP A C 1
ATOM 1493 O O . ASP A 1 194 ? 2.642 -5.165 -20.194 1.00 84.94 194 ASP A O 1
ATOM 1497 N N . ASN A 1 195 ? 2.311 -6.361 -22.060 1.00 86.69 195 ASN A N 1
ATOM 1498 C CA . ASN A 1 195 ? 1.040 -6.927 -21.607 1.00 86.69 195 ASN A CA 1
ATOM 1499 C C . ASN A 1 195 ? 1.157 -7.698 -20.284 1.00 86.69 195 ASN A C 1
ATOM 1501 O O . ASN A 1 195 ? 0.207 -7.689 -19.500 1.00 86.69 195 ASN A O 1
ATOM 1505 N N . ALA A 1 196 ? 2.291 -8.358 -20.028 1.00 86.12 196 ALA A N 1
ATOM 1506 C CA . ALA A 1 196 ? 2.475 -9.137 -18.811 1.00 86.12 196 ALA A CA 1
ATOM 1507 C C . ALA A 1 196 ? 2.661 -8.209 -17.603 1.00 86.12 196 ALA A C 1
ATOM 1509 O O . ALA A 1 196 ? 1.923 -8.338 -16.624 1.00 86.12 196 ALA A O 1
ATOM 1510 N N . SER A 1 197 ? 3.560 -7.224 -17.697 1.00 84.19 197 SER A N 1
ATOM 1511 C CA . SER A 1 197 ? 3.765 -6.222 -16.640 1.00 84.19 197 SER A CA 1
ATOM 1512 C C . SER A 1 197 ? 2.494 -5.421 -16.370 1.00 84.19 197 SER A C 1
ATOM 1514 O O . SER A 1 197 ? 2.111 -5.234 -15.215 1.00 84.19 197 SER A O 1
ATOM 1516 N N . ARG A 1 198 ? 1.780 -5.024 -17.431 1.00 88.25 198 ARG A N 1
ATOM 1517 C CA . ARG A 1 198 ? 0.501 -4.314 -17.328 1.00 88.25 198 ARG A CA 1
ATOM 1518 C C . ARG A 1 198 ? -0.530 -5.105 -16.533 1.00 88.25 198 ARG A C 1
ATOM 1520 O O . ARG A 1 198 ? -1.153 -4.562 -15.626 1.00 88.25 198 ARG A O 1
ATOM 1527 N N . TRP A 1 199 ? -0.716 -6.379 -16.874 1.00 90.25 199 TRP A N 1
ATOM 1528 C CA . TRP A 1 199 ? -1.684 -7.235 -16.195 1.00 90.25 199 TRP A CA 1
ATOM 1529 C C . TRP A 1 199 ? -1.332 -7.435 -14.724 1.00 90.25 199 TRP A C 1
ATOM 1531 O O . TRP A 1 199 ? -2.201 -7.362 -13.858 1.00 90.25 199 TRP A O 1
ATOM 1541 N N . VAL A 1 200 ? -0.055 -7.663 -14.433 1.00 91.00 200 VAL A N 1
ATOM 1542 C CA . VAL A 1 200 ? 0.398 -7.939 -13.073 1.00 91.00 200 VAL A CA 1
ATOM 1543 C C . VAL A 1 200 ? 0.302 -6.703 -12.184 1.00 91.00 200 VAL A C 1
ATOM 1545 O O . VAL A 1 200 ? -0.236 -6.798 -11.083 1.00 91.00 200 VAL A O 1
ATOM 1548 N N . TRP A 1 201 ? 0.703 -5.525 -12.660 1.00 90.31 201 TRP A N 1
ATOM 1549 C CA . TRP A 1 201 ? 0.496 -4.292 -11.897 1.00 90.31 201 TRP A CA 1
ATOM 1550 C C . TRP A 1 201 ? -0.984 -3.923 -11.772 1.00 90.31 201 TRP A C 1
ATOM 1552 O O . TRP A 1 201 ? -1.407 -3.509 -10.694 1.00 90.31 201 TRP A O 1
ATOM 1562 N N . ALA A 1 202 ? -1.803 -4.157 -12.803 1.00 93.81 202 ALA A N 1
ATOM 1563 C CA . ALA A 1 202 ? -3.249 -3.956 -12.704 1.00 93.81 202 ALA A CA 1
ATOM 1564 C C . ALA A 1 202 ? -3.881 -4.898 -11.667 1.00 93.81 202 ALA A C 1
ATOM 1566 O O . ALA A 1 202 ? -4.715 -4.470 -10.870 1.00 93.81 202 ALA A O 1
ATOM 1567 N N . SER A 1 203 ? -3.446 -6.163 -11.630 1.00 95.75 203 SER A N 1
ATOM 1568 C CA . SER A 1 203 ? -3.826 -7.124 -10.591 1.00 95.75 203 SER A CA 1
ATOM 1569 C C . SER A 1 203 ? -3.400 -6.625 -9.209 1.00 95.75 203 SER A C 1
ATOM 1571 O O . SER A 1 203 ? -4.222 -6.599 -8.292 1.00 95.75 203 SER A O 1
ATOM 1573 N N . SER A 1 204 ? -2.164 -6.138 -9.063 1.00 95.62 204 SER A N 1
ATOM 1574 C CA . SER A 1 204 ? -1.677 -5.551 -7.810 1.00 95.62 204 SER A CA 1
ATOM 1575 C C . SER A 1 204 ? -2.566 -4.397 -7.334 1.00 95.62 204 SER A C 1
ATOM 1577 O O . SER A 1 204 ? -3.036 -4.411 -6.193 1.00 95.62 204 SER A O 1
ATOM 1579 N N . ALA A 1 205 ? -2.864 -3.443 -8.218 1.00 95.94 205 ALA A N 1
ATOM 1580 C CA . ALA A 1 205 ? -3.701 -2.285 -7.925 1.00 95.94 205 ALA A CA 1
ATOM 1581 C C . ALA A 1 205 ? -5.145 -2.682 -7.575 1.00 95.94 205 ALA A C 1
ATOM 1583 O O . ALA A 1 205 ? -5.740 -2.140 -6.644 1.00 95.94 205 ALA A O 1
ATOM 1584 N N . PHE A 1 206 ? -5.703 -3.677 -8.268 1.00 97.19 206 PHE A N 1
ATOM 1585 C CA . PHE A 1 206 ? -7.025 -4.211 -7.953 1.00 97.19 206 PHE A CA 1
ATOM 1586 C C . PHE A 1 206 ? -7.073 -4.794 -6.535 1.00 97.19 206 PHE A C 1
ATOM 1588 O O . PHE A 1 206 ? -7.949 -4.435 -5.746 1.00 97.19 206 PHE A O 1
ATOM 1595 N N . TRP A 1 207 ? -6.110 -5.647 -6.178 1.00 97.62 207 TRP A N 1
ATOM 1596 C CA . TRP A 1 207 ? -6.048 -6.245 -4.844 1.00 97.62 207 TRP A CA 1
ATOM 1597 C C . TRP A 1 207 ? -5.772 -5.214 -3.744 1.00 97.62 207 TRP A C 1
ATOM 1599 O O . TRP A 1 207 ? -6.326 -5.326 -2.651 1.00 97.62 207 TRP A O 1
ATOM 1609 N N . TRP A 1 208 ? -5.007 -4.160 -4.033 1.00 96.81 208 TRP A N 1
ATOM 1610 C CA . TRP A 1 208 ? -4.888 -3.012 -3.134 1.00 96.81 208 TRP A CA 1
ATOM 1611 C C . TRP A 1 208 ? -6.259 -2.409 -2.824 1.00 96.81 208 TRP A C 1
ATOM 1613 O O . TRP A 1 208 ? -6.637 -2.285 -1.656 1.00 96.81 208 TRP A O 1
ATOM 1623 N N . CYS A 1 209 ? -7.033 -2.093 -3.868 1.00 97.50 209 CYS A N 1
ATOM 1624 C CA . CYS A 1 209 ? -8.370 -1.522 -3.739 1.00 97.50 209 CYS A CA 1
ATOM 1625 C C . CYS A 1 209 ? -9.336 -2.446 -2.989 1.00 97.50 209 CYS A C 1
ATOM 1627 O O . CYS A 1 209 ? -10.133 -1.952 -2.196 1.00 97.50 209 CYS A O 1
ATOM 1629 N N . VAL A 1 210 ? -9.253 -3.769 -3.178 1.00 97.56 210 VAL A N 1
ATOM 1630 C CA . VAL A 1 210 ? -10.042 -4.741 -2.397 1.00 97.56 210 VAL A CA 1
ATOM 1631 C C . VAL A 1 210 ? -9.725 -4.635 -0.904 1.00 97.56 210 VAL A C 1
ATOM 1633 O O . VAL A 1 210 ? -10.647 -4.616 -0.084 1.00 97.56 210 VAL A O 1
ATOM 1636 N N . GLY A 1 211 ? -8.447 -4.518 -0.533 1.00 96.25 211 GLY A N 1
ATOM 1637 C CA . GLY A 1 211 ? -8.062 -4.338 0.867 1.00 96.25 211 GLY A CA 1
ATOM 1638 C C . GLY A 1 211 ? -8.586 -3.024 1.453 1.00 96.25 211 GLY A C 1
ATOM 1639 O O . GLY A 1 211 ? -9.214 -3.031 2.511 1.00 96.25 211 GLY A O 1
ATOM 1640 N N . VAL A 1 212 ? -8.455 -1.914 0.717 1.00 96.25 212 VAL A N 1
ATOM 1641 C CA . VAL A 1 212 ? -8.999 -0.610 1.140 1.00 96.25 212 VAL A CA 1
ATOM 1642 C C . VAL A 1 212 ? -10.524 -0.646 1.272 1.00 96.25 212 VAL A C 1
ATOM 1644 O O . VAL A 1 212 ? -11.070 -0.147 2.253 1.00 96.25 212 VAL A O 1
ATOM 1647 N N . ALA A 1 213 ? -11.231 -1.262 0.322 1.00 96.88 213 ALA A N 1
ATOM 1648 C CA . ALA A 1 213 ? -12.685 -1.401 0.373 1.00 96.88 213 ALA A CA 1
ATOM 1649 C C . ALA A 1 213 ? -13.139 -2.249 1.571 1.00 96.88 213 ALA A C 1
ATOM 1651 O O . ALA A 1 213 ? -14.156 -1.945 2.197 1.00 96.88 213 ALA A O 1
ATOM 1652 N N . SER A 1 214 ? -12.365 -3.278 1.922 1.00 94.88 214 SER A N 1
ATOM 1653 C CA . SER A 1 214 ? -12.622 -4.110 3.099 1.00 94.88 214 SER A CA 1
ATOM 1654 C C . SER A 1 214 ? -12.521 -3.278 4.377 1.00 94.88 214 SER A C 1
ATOM 1656 O O . SER A 1 214 ? -13.469 -3.265 5.166 1.00 94.88 214 SER A O 1
ATOM 1658 N N . TRP A 1 215 ? -11.452 -2.490 4.527 1.00 93.62 215 TRP A N 1
ATOM 1659 C CA . TRP A 1 215 ? -11.299 -1.556 5.645 1.00 93.62 215 TRP A CA 1
ATOM 1660 C C . TRP A 1 215 ? -12.426 -0.514 5.689 1.00 93.62 215 TRP A C 1
ATOM 1662 O O . TRP A 1 215 ? -13.085 -0.346 6.718 1.00 93.62 215 TRP A O 1
ATOM 1672 N N . ALA A 1 216 ? -12.742 0.118 4.557 1.00 94.69 216 ALA A N 1
ATOM 1673 C CA . ALA A 1 216 ? -13.846 1.069 4.461 1.00 94.69 216 ALA A CA 1
ATOM 1674 C C . ALA A 1 216 ? -15.188 0.447 4.891 1.00 94.69 216 ALA A C 1
ATOM 1676 O O . ALA A 1 216 ? -15.989 1.096 5.564 1.00 94.69 216 ALA A O 1
ATOM 1677 N N . SER A 1 217 ? -15.433 -0.825 4.558 1.00 93.88 217 SER A N 1
ATOM 1678 C CA . SER A 1 217 ? -16.665 -1.524 4.940 1.00 93.88 217 SER A CA 1
ATOM 1679 C C . SER A 1 217 ? -16.805 -1.711 6.457 1.00 93.88 217 SER A C 1
ATOM 1681 O O . SER A 1 217 ? -17.908 -1.560 6.988 1.00 93.88 217 SER A O 1
ATOM 1683 N N . LEU A 1 218 ? -15.700 -1.983 7.163 1.00 91.38 218 LEU A N 1
ATOM 1684 C CA . LEU A 1 218 ? -15.665 -2.064 8.626 1.00 91.38 218 LEU A CA 1
ATOM 1685 C C . LEU A 1 218 ? -15.927 -0.689 9.244 1.00 91.38 218 LEU A C 1
ATOM 1687 O O . LEU A 1 218 ? -16.789 -0.553 10.114 1.00 91.38 218 LEU A O 1
ATOM 1691 N N . PHE A 1 219 ? -15.250 0.335 8.723 1.00 91.50 219 PHE A N 1
ATOM 1692 C CA . PHE A 1 219 ? -15.396 1.720 9.161 1.00 91.50 219 PHE A CA 1
ATOM 1693 C C . PHE A 1 219 ? -16.842 2.235 9.069 1.00 91.50 219 PHE A C 1
ATOM 1695 O O . PHE A 1 219 ? -17.381 2.846 10.003 1.00 91.50 219 PHE A O 1
ATOM 1702 N N . LEU A 1 220 ? -17.511 1.954 7.947 1.00 90.62 220 LEU A N 1
ATOM 1703 C CA . LEU A 1 220 ? -18.902 2.349 7.711 1.00 90.62 220 LEU A CA 1
ATOM 1704 C C . LEU A 1 220 ? -19.889 1.636 8.643 1.00 90.62 220 LEU A C 1
ATOM 1706 O O . LEU A 1 220 ? -20.915 2.213 8.999 1.00 90.62 220 LEU A O 1
ATOM 1710 N N . LYS A 1 221 ? -19.570 0.415 9.082 1.00 89.06 221 LYS A N 1
ATOM 1711 C CA . LYS A 1 221 ? -20.367 -0.337 10.064 1.00 89.06 221 LYS A CA 1
ATOM 1712 C C . LYS A 1 221 ? -20.110 0.092 11.509 1.00 89.06 221 LYS A C 1
ATOM 1714 O O . LYS A 1 221 ? -20.719 -0.462 12.418 1.00 89.06 221 LYS A O 1
ATOM 1719 N N . GLY A 1 222 ? -19.245 1.084 11.723 1.00 84.81 222 GLY A N 1
ATOM 1720 C CA . GLY A 1 222 ? -18.887 1.544 13.056 1.00 84.81 222 GLY A CA 1
ATOM 1721 C C . GLY A 1 222 ? -17.930 0.598 13.769 1.00 84.81 222 GLY A C 1
ATOM 1722 O O . GLY A 1 222 ? -17.973 0.561 14.989 1.00 84.81 222 GLY A O 1
ATOM 1723 N N . GLY A 1 223 ? -17.081 -0.132 13.034 1.00 84.38 223 GLY A N 1
ATOM 1724 C CA . GLY A 1 223 ? -15.817 -0.699 13.528 1.00 84.38 223 GLY A CA 1
ATOM 1725 C C . GLY A 1 223 ? -14.618 0.151 13.081 1.00 84.38 223 GLY A C 1
ATOM 1726 O O . GLY A 1 223 ? -14.796 1.096 12.318 1.00 84.38 223 GLY A O 1
ATOM 1727 N N . GLY A 1 224 ? -13.408 -0.162 13.538 1.00 80.81 224 GLY A N 1
ATOM 1728 C CA . GLY A 1 224 ? -12.189 0.543 13.132 1.00 80.81 224 GLY A CA 1
ATOM 1729 C C . GLY A 1 224 ? -10.966 -0.364 13.206 1.00 80.81 224 GLY A C 1
ATOM 1730 O O . GLY A 1 224 ? -10.984 -1.389 13.882 1.00 80.81 224 GLY A O 1
ATOM 1731 N N . PHE A 1 225 ? -9.903 -0.016 12.490 1.00 73.69 225 PHE A N 1
ATOM 1732 C CA . PHE A 1 225 ? -8.652 -0.784 12.485 1.00 73.69 225 PHE A CA 1
ATOM 1733 C C . PHE A 1 225 ? -7.721 -0.379 13.628 1.00 73.69 225 PHE A C 1
ATOM 1735 O O . PHE A 1 225 ? -6.966 -1.179 14.169 1.00 73.69 225 PHE A O 1
ATOM 1742 N N . PHE A 1 226 ? -7.817 0.879 14.043 1.00 67.81 226 PHE A N 1
ATOM 1743 C CA . PHE A 1 226 ? -6.999 1.463 15.102 1.00 67.81 226 PHE A CA 1
ATOM 1744 C C . PHE A 1 226 ? -7.574 1.251 16.514 1.00 67.81 226 PHE A C 1
ATOM 1746 O O . PHE A 1 226 ? -7.126 1.887 17.464 1.00 67.81 226 PHE A O 1
ATOM 1753 N N . THR A 1 227 ? -8.564 0.375 16.687 1.00 52.66 227 THR A N 1
ATOM 1754 C CA . THR A 1 227 ? -9.213 0.100 17.985 1.00 52.66 227 THR A CA 1
ATOM 1755 C C . THR A 1 227 ? -8.467 -0.901 18.862 1.00 52.66 227 THR A C 1
ATOM 1757 O O . THR A 1 227 ? -9.075 -1.635 19.639 1.00 52.66 227 THR A O 1
ATOM 1760 N N . TYR A 1 228 ? -7.143 -0.919 18.771 1.00 47.59 228 TYR A N 1
ATOM 1761 C CA . TYR A 1 228 ? -6.294 -1.660 19.691 1.00 47.59 228 TYR A CA 1
ATOM 1762 C C . TYR A 1 228 ? -5.537 -0.665 20.571 1.00 47.59 228 TYR A C 1
ATOM 1764 O O . TYR A 1 228 ? -4.424 -0.265 20.254 1.00 47.59 228 TYR A O 1
ATOM 1772 N N . SER A 1 229 ? -6.194 -0.211 21.644 1.00 36.44 229 SER A N 1
ATOM 1773 C CA . SER A 1 229 ? -5.585 0.108 22.948 1.00 36.44 229 SER A CA 1
ATOM 1774 C C . SER A 1 229 ? -6.644 0.565 23.939 1.00 36.44 229 SER A C 1
ATOM 1776 O O . SER A 1 229 ? -7.320 1.567 23.607 1.00 36.44 229 SER A O 1
#

Radius of gyration: 21.59 Å; chains: 1; bounding box: 52×66×50 Å

Foldseek 3Di:
DVVVVVVVVVPPDCVVVVVVPPDFPLQPPPDPVLVVLLLVLLVLLLVLQLLLLCLQLVVLVVVVDCVDLLSVLSNLLSVLSNVLSVLSVCVSVVVDPPLVSLQSNLVSQLSSLVSQLVSLVVPVVVQVVPVHWDPQLNVLSNLLSVLSNVLSVLSNCCSVPVDDDHLVSQVSSLVSLQSNLRSQCSNLVTPPDDPSSSVSSNSSSVSSNSSSVSQVVSSVVRHHPSSDD

pLDDT: mean 81.3, std 16.59, range [36.44, 97.62]

Sequence (229 aa):
QQQQYQQQQQSISPALLGLSRMEPEIYKQDDPAMQRLHTQVDIVMLCAWTKSGLDFIAPVIWNGNLEGTSSALMASSGVLWLAGCFVTFCASVQLIHGTTAERWMPLLWAAAGACYSASLTVTVPQQQQGEGWSALASWSCYLAASTWVAAALLWAASTWKFIAFTRRREALDIWLWGLSGLGFIGACCEPSLDNASRWVWASSAFWWCVGVASWASLFLKGGGFFTYS

Secondary structure (DSSP, 8-state):
-HHHHHHHGGGS-HHHHTTS--------TT-HHHHHHHHHHHHHHHHHHHHHHHHHHHHHHHT----SHHHHHHHHHHHHHHHHHHHHHHHHTTSS-HHHHHHHHHHHHHHHHHHHHHHHHHHHHHHHTTT---HHHHHHHHHHHHHHHHHHHHHHHHHTTSS---HHHHHHHHHHHHHHHHHHHHHHT-TTS-HHHHHHHHHHHHHHHHHHHHHHHHHHTT--SS---